Protein AF-A0A090WR47-F1 (afdb_monomer_lite)

pLDDT: mean 84.35, std 22.02, range [28.88, 98.94]

Sequence (197 aa):
MVNQLNYFQKNMKNLGVNLLSIMLVLMLVFSCKEQVSDTSEEVATTEAESGHPSLVLTKKGVRDIRANLGNIPIFDKSLAETKAEVDAEIEVGILVPVPKDFSGGYTHQRHKQNFYMMQKAGVLYQILDDEKYATYVKDMLMAYAKLYPTLPVHPQTRSYARGKLFWQCLNDANWLVYSAQAYDCVYDWLSQKIVMF

Structure (mmCIF, N/CA/C/O backbone):
data_AF-A0A090WR47-F1
#
_entry.id   AF-A0A090WR47-F1
#
loop_
_atom_site.group_PDB
_atom_site.id
_atom_site.type_symbol
_atom_site.label_atom_id
_atom_site.label_alt_id
_atom_site.label_comp_id
_atom_site.label_asym_id
_atom_site.label_entity_id
_atom_site.label_seq_id
_atom_site.pdbx_PDB_ins_code
_atom_site.Cartn_x
_atom_site.Cartn_y
_atom_site.Cartn_z
_atom_site.occupancy
_atom_site.B_iso_or_equiv
_atom_site.auth_seq_id
_atom_site.auth_comp_id
_atom_site.auth_asym_id
_atom_site.auth_atom_id
_atom_site.pdbx_PDB_model_num
ATOM 1 N N . MET A 1 1 ? -4.502 -5.704 108.738 1.00 62.28 1 MET A N 1
ATOM 2 C CA . MET A 1 1 ? -5.038 -6.169 107.435 1.00 62.28 1 MET A CA 1
ATOM 3 C C . MET A 1 1 ? -5.505 -5.053 106.493 1.00 62.28 1 MET A C 1
ATOM 5 O O . MET A 1 1 ? -5.485 -5.283 105.296 1.00 62.28 1 MET A O 1
ATOM 9 N N . VAL A 1 2 ? -5.844 -3.842 106.962 1.00 60.25 2 VAL A N 1
ATOM 10 C CA . VAL A 1 2 ? -6.319 -2.742 106.084 1.00 60.25 2 VAL A CA 1
ATOM 11 C C . VAL A 1 2 ? -5.211 -2.122 105.200 1.00 60.25 2 VAL A C 1
ATOM 13 O O . VAL A 1 2 ? -5.473 -1.728 104.068 1.00 60.25 2 VAL A O 1
ATOM 16 N N . ASN A 1 3 ? -3.945 -2.121 105.639 1.00 60.50 3 ASN A N 1
ATOM 17 C CA . ASN A 1 3 ? -2.840 -1.513 104.871 1.00 60.50 3 ASN A CA 1
ATOM 18 C C . ASN A 1 3 ? -2.337 -2.336 103.667 1.00 60.50 3 ASN A C 1
ATOM 20 O O . ASN A 1 3 ? -1.748 -1.761 102.758 1.00 60.50 3 ASN A O 1
ATOM 24 N N . GLN A 1 4 ? -2.584 -3.649 103.619 1.00 59.59 4 GLN A N 1
ATOM 25 C CA . GLN A 1 4 ? -2.185 -4.499 102.483 1.00 59.59 4 GLN A CA 1
ATOM 26 C C . GLN A 1 4 ? -3.181 -4.392 101.310 1.00 59.59 4 GLN A C 1
ATOM 28 O O . GLN A 1 4 ? -2.778 -4.365 100.149 1.00 59.59 4 GLN A O 1
ATOM 33 N N . LEU A 1 5 ? -4.478 -4.226 101.603 1.00 59.88 5 LEU A N 1
ATOM 34 C CA . LEU A 1 5 ? -5.527 -4.100 100.582 1.00 59.88 5 LEU A CA 1
ATOM 35 C C . LEU A 1 5 ? -5.461 -2.746 99.841 1.00 59.88 5 LEU A C 1
ATOM 37 O O . LEU A 1 5 ? -5.588 -2.694 98.617 1.00 59.88 5 LEU A O 1
ATOM 41 N N . ASN A 1 6 ? -5.146 -1.663 100.562 1.00 60.53 6 ASN A N 1
ATOM 42 C CA . ASN A 1 6 ? -4.960 -0.328 99.979 1.00 60.53 6 ASN A CA 1
ATOM 43 C C . ASN A 1 6 ? -3.701 -0.223 99.097 1.00 60.53 6 ASN A C 1
ATOM 45 O O . ASN A 1 6 ? -3.694 0.527 98.119 1.00 60.53 6 ASN A O 1
ATOM 49 N N . TYR A 1 7 ? -2.649 -0.991 99.401 1.00 62.06 7 TYR A N 1
ATOM 50 C CA . TYR A 1 7 ? -1.431 -1.054 98.586 1.00 62.06 7 TYR A CA 1
ATOM 51 C C . TYR A 1 7 ? -1.683 -1.771 97.246 1.00 62.06 7 TYR A C 1
ATOM 53 O O . TYR A 1 7 ? -1.299 -1.270 96.187 1.00 62.06 7 TYR A O 1
ATOM 61 N N . PHE A 1 8 ? -2.430 -2.880 97.267 1.00 57.78 8 PHE A N 1
ATOM 62 C CA . PHE A 1 8 ? -2.805 -3.625 96.059 1.00 57.78 8 PHE A CA 1
ATOM 63 C C . PHE A 1 8 ? -3.774 -2.854 95.142 1.00 57.78 8 PHE A C 1
ATOM 65 O O . PHE A 1 8 ? -3.585 -2.835 93.924 1.00 57.78 8 PHE A O 1
ATOM 72 N N . GLN A 1 9 ? -4.768 -2.145 95.694 1.00 58.50 9 GLN A N 1
ATOM 73 C CA . GLN A 1 9 ? -5.675 -1.307 94.891 1.00 58.50 9 GLN A CA 1
ATOM 74 C C . GLN A 1 9 ? -4.984 -0.082 94.269 1.00 58.50 9 GLN A C 1
ATOM 76 O O . GLN A 1 9 ? -5.347 0.322 93.162 1.00 58.50 9 GLN A O 1
ATOM 81 N N . LYS A 1 10 ? -3.988 0.509 94.943 1.00 59.62 10 LYS A N 1
ATOM 82 C CA . LYS A 1 10 ? -3.219 1.649 94.415 1.00 59.62 10 LYS A CA 1
ATOM 83 C C . LYS A 1 10 ? -2.284 1.230 93.271 1.00 59.62 10 LYS A C 1
ATOM 85 O O . LYS A 1 10 ? -2.206 1.940 92.270 1.00 59.62 10 LYS A O 1
ATOM 90 N N . ASN A 1 11 ? -1.654 0.054 93.363 1.00 55.50 11 ASN A N 1
ATOM 91 C CA . ASN A 1 11 ? -0.781 -0.461 92.302 1.00 55.50 11 ASN A CA 1
ATOM 92 C C . ASN A 1 11 ? -1.547 -0.937 91.053 1.00 55.50 11 ASN A C 1
ATOM 94 O O . ASN A 1 11 ? -1.072 -0.687 89.951 1.00 55.50 11 ASN A O 1
ATOM 98 N N . MET A 1 12 ? -2.753 -1.514 91.171 1.00 58.22 12 MET A N 1
ATOM 99 C CA . MET A 1 12 ? -3.568 -1.866 89.987 1.00 58.22 12 MET A CA 1
ATOM 100 C C . MET A 1 12 ? -4.101 -0.643 89.224 1.00 58.22 12 MET A C 1
ATOM 102 O O . MET A 1 12 ? -4.167 -0.669 87.997 1.00 58.22 12 MET A O 1
ATOM 106 N N . LYS A 1 13 ? -4.443 0.453 89.919 1.00 55.41 13 LYS A N 1
ATOM 107 C CA . LYS A 1 13 ? -4.879 1.702 89.267 1.00 55.41 13 LYS A CA 1
ATOM 108 C C . LYS A 1 13 ? -3.725 2.410 88.547 1.00 55.41 13 LYS A C 1
ATOM 110 O O . LYS A 1 13 ? -3.916 2.887 87.434 1.00 55.41 13 LYS A O 1
ATOM 115 N N . ASN A 1 14 ? -2.521 2.408 89.123 1.00 51.47 14 ASN A N 1
ATOM 116 C CA . ASN A 1 14 ? -1.330 2.958 88.465 1.00 51.47 14 ASN A CA 1
ATOM 117 C C . ASN A 1 14 ? -0.841 2.092 87.290 1.00 51.47 14 ASN A C 1
ATOM 119 O O . ASN A 1 14 ? -0.313 2.641 86.327 1.00 51.47 14 ASN A O 1
ATOM 123 N N . LEU A 1 15 ? -1.060 0.770 87.320 1.00 53.75 15 LEU A N 1
ATOM 124 C CA . LEU A 1 15 ? -0.730 -0.125 86.204 1.00 53.75 15 LEU A CA 1
ATOM 125 C C . LEU A 1 15 ? -1.672 0.080 85.002 1.00 53.75 15 LEU A C 1
ATOM 127 O O . LEU A 1 15 ? -1.208 0.109 83.867 1.00 53.75 15 LEU A O 1
ATOM 131 N N . GLY A 1 16 ? -2.970 0.306 85.244 1.00 54.88 16 GLY A N 1
ATOM 132 C CA . GLY A 1 16 ? -3.954 0.608 84.192 1.00 54.88 16 GLY A CA 1
ATOM 133 C C . GLY A 1 16 ? -3.794 1.998 83.562 1.00 54.88 16 GLY A C 1
ATOM 134 O O . GLY A 1 16 ? -3.964 2.145 82.355 1.00 54.88 16 GLY A O 1
ATOM 135 N N . VAL A 1 17 ? -3.402 3.010 84.346 1.00 54.16 17 VAL A N 1
ATOM 136 C CA . VAL A 1 17 ? -3.161 4.375 83.838 1.00 54.16 17 VAL A CA 1
ATOM 137 C C . VAL A 1 17 ? -1.841 4.468 83.058 1.00 54.16 17 VAL A C 1
ATOM 139 O O . VAL A 1 17 ? -1.786 5.179 82.057 1.00 54.16 17 VAL A O 1
ATOM 142 N N . ASN A 1 18 ? -0.802 3.703 83.427 1.00 53.41 18 ASN A N 1
ATOM 143 C CA . ASN A 1 18 ? 0.431 3.629 82.629 1.00 53.41 18 ASN A CA 1
ATOM 144 C C . ASN A 1 18 ? 0.262 2.800 81.344 1.00 53.41 18 ASN A C 1
ATOM 146 O O . ASN A 1 18 ? 0.862 3.149 80.333 1.00 53.41 18 ASN A O 1
ATOM 150 N N . LEU A 1 19 ? -0.584 1.758 81.327 1.00 52.12 19 LEU A N 1
ATOM 151 C CA . LEU A 1 19 ? -0.877 1.024 80.087 1.00 52.12 19 LEU A CA 1
ATOM 152 C C . LEU A 1 19 ? -1.708 1.859 79.096 1.00 52.12 19 LEU A C 1
ATOM 154 O O . LEU A 1 19 ? -1.430 1.819 77.900 1.00 52.12 19 LEU A O 1
ATOM 158 N N . LEU A 1 20 ? -2.674 2.659 79.576 1.00 52.16 20 LEU A N 1
ATOM 159 C CA . LEU A 1 20 ? -3.451 3.566 78.717 1.00 52.16 20 LEU A CA 1
ATOM 160 C C . LEU A 1 20 ? -2.611 4.735 78.176 1.00 52.16 20 LEU A C 1
ATOM 162 O O . LEU A 1 20 ? -2.754 5.093 77.010 1.00 52.16 20 LEU A O 1
ATOM 166 N N . SER A 1 21 ? -1.706 5.302 78.980 1.00 52.06 21 SER A N 1
ATOM 167 C CA . SER A 1 21 ? -0.823 6.392 78.535 1.00 52.06 21 SER A CA 1
ATOM 168 C C . SER A 1 21 ? 0.282 5.922 77.579 1.00 52.06 21 SER A C 1
ATOM 170 O O . SER A 1 21 ? 0.665 6.672 76.684 1.00 52.06 21 SER A O 1
ATOM 172 N N . ILE A 1 22 ? 0.756 4.675 77.693 1.00 52.72 22 ILE A N 1
ATOM 173 C CA . ILE A 1 22 ? 1.723 4.098 76.741 1.00 52.72 22 ILE A CA 1
ATOM 174 C C . ILE A 1 22 ? 1.037 3.730 75.410 1.00 52.72 22 ILE A C 1
ATOM 176 O O . ILE A 1 22 ? 1.630 3.929 74.352 1.00 52.72 22 ILE A O 1
ATOM 180 N N . MET A 1 23 ? -0.235 3.303 75.423 1.00 52.75 23 MET A N 1
ATOM 181 C CA . MET A 1 23 ? -1.011 3.071 74.191 1.00 52.75 23 MET A CA 1
ATOM 182 C C . MET A 1 23 ? -1.398 4.358 73.443 1.00 52.75 23 MET A C 1
ATOM 184 O O . MET A 1 23 ? -1.563 4.312 72.226 1.00 52.75 23 MET A O 1
ATOM 188 N N . LEU A 1 24 ? -1.519 5.501 74.129 1.00 51.50 24 LEU A N 1
ATOM 189 C CA . LEU A 1 24 ? -1.875 6.777 73.493 1.00 51.50 24 LEU A CA 1
ATOM 190 C C . LEU A 1 24 ? -0.665 7.497 72.863 1.00 51.50 24 LEU A C 1
ATOM 192 O O . LEU A 1 24 ? -0.815 8.192 71.863 1.00 51.50 24 LEU A O 1
ATOM 196 N N . VAL A 1 25 ? 0.547 7.298 73.396 1.00 49.88 25 VAL A N 1
ATOM 197 C CA . VAL A 1 25 ? 1.783 7.898 72.849 1.00 49.88 25 VAL A CA 1
ATOM 198 C C . VAL A 1 25 ? 2.341 7.098 71.660 1.00 49.88 25 VAL A C 1
ATOM 200 O O . VAL A 1 25 ? 2.949 7.678 70.764 1.00 49.88 25 VAL A O 1
ATOM 203 N N . LEU A 1 26 ? 2.047 5.796 71.565 1.00 48.47 26 LEU A N 1
ATOM 204 C CA . LEU A 1 26 ? 2.386 4.969 70.395 1.00 48.47 26 LEU A CA 1
ATOM 205 C C . LEU A 1 26 ? 1.507 5.239 69.156 1.00 48.47 26 LEU A C 1
ATOM 207 O O . LEU A 1 26 ? 1.895 4.853 68.056 1.00 48.47 26 LEU A O 1
ATOM 211 N N . MET A 1 27 ? 0.377 5.945 69.294 1.00 51.31 27 MET A N 1
ATOM 212 C CA . MET A 1 27 ? -0.454 6.368 68.153 1.00 51.31 27 MET A CA 1
ATOM 213 C C . MET A 1 27 ? -0.089 7.747 67.574 1.00 51.31 27 MET A C 1
ATOM 215 O O . MET A 1 27 ? -0.605 8.104 66.519 1.00 51.31 27 MET A O 1
ATOM 219 N N . LEU A 1 28 ? 0.807 8.521 68.201 1.00 50.38 28 LEU A N 1
ATOM 220 C CA . LEU A 1 28 ? 1.120 9.895 67.762 1.00 50.38 28 LEU A CA 1
ATOM 221 C C . LEU A 1 28 ? 2.424 10.039 66.956 1.00 50.38 28 LEU A C 1
ATOM 223 O O . LEU A 1 28 ? 2.730 11.133 66.495 1.00 50.38 28 LEU A O 1
ATOM 227 N N . VAL A 1 29 ? 3.168 8.952 66.718 1.00 48.44 29 VAL A N 1
ATOM 228 C CA . VAL A 1 29 ? 4.422 8.960 65.925 1.00 48.44 29 VAL A CA 1
ATOM 229 C C . VAL A 1 29 ? 4.325 8.282 64.551 1.00 48.44 29 VAL A C 1
ATOM 231 O O . VAL A 1 29 ? 5.319 8.211 63.838 1.00 48.44 29 VAL A O 1
ATOM 234 N N . PHE A 1 30 ? 3.127 7.884 64.110 1.00 46.75 30 PHE A N 1
ATOM 235 C CA . PHE A 1 30 ? 2.872 7.499 62.708 1.00 46.75 30 PHE A CA 1
ATOM 236 C C . PHE A 1 30 ? 2.135 8.584 61.903 1.00 46.75 30 PHE A C 1
ATOM 238 O O . PHE A 1 30 ? 1.593 8.317 60.834 1.00 46.75 30 PHE A O 1
ATOM 245 N N . SER A 1 31 ? 2.152 9.831 62.382 1.00 49.22 31 SER A N 1
ATOM 246 C CA . SER A 1 31 ? 1.670 10.998 61.639 1.00 49.22 31 SER A CA 1
ATOM 247 C C . SER A 1 31 ? 2.828 11.694 60.924 1.00 49.22 31 SER A C 1
ATOM 249 O O . SER A 1 31 ? 3.301 12.729 61.378 1.00 49.22 31 SER A O 1
ATOM 251 N N . CYS A 1 32 ? 3.296 11.087 59.832 1.00 43.69 32 CYS A N 1
ATOM 252 C CA . CYS A 1 32 ? 3.896 11.752 58.668 1.00 43.69 32 CYS A CA 1
ATOM 253 C C . CYS A 1 32 ? 4.122 10.693 57.581 1.00 43.69 32 CYS A C 1
ATOM 255 O O . CYS A 1 32 ? 5.214 10.151 57.421 1.00 43.69 32 CYS A O 1
ATOM 257 N N . LYS A 1 33 ? 3.074 10.392 56.815 1.00 45.28 33 LYS A N 1
ATOM 258 C CA . LYS A 1 33 ? 3.259 10.009 55.419 1.00 45.28 33 LYS A CA 1
ATOM 259 C C . LYS A 1 33 ? 2.358 10.922 54.609 1.00 45.28 33 LYS A C 1
ATOM 261 O O . LYS A 1 33 ? 1.146 10.934 54.790 1.00 45.28 33 LYS A O 1
ATOM 266 N N . GLU A 1 34 ? 3.022 11.771 53.848 1.00 39.53 34 GLU A N 1
ATOM 267 C CA . GLU A 1 34 ? 2.493 12.750 52.912 1.00 39.53 34 GLU A CA 1
ATOM 268 C C . GLU A 1 34 ? 1.278 12.173 52.168 1.00 39.53 34 GLU A C 1
ATOM 270 O O . GLU A 1 34 ? 1.399 11.202 51.420 1.00 39.53 34 GLU A O 1
ATOM 275 N N . GLN A 1 35 ? 0.088 12.720 52.433 1.00 36.78 35 GLN A N 1
ATOM 276 C CA . GLN A 1 35 ? -1.084 12.453 51.609 1.00 36.78 35 GLN A CA 1
ATOM 277 C C . GLN A 1 35 ? -0.954 13.297 50.348 1.00 36.78 35 GLN A C 1
ATOM 279 O O . GLN A 1 35 ? -1.402 14.439 50.286 1.00 36.78 35 GLN A O 1
ATOM 284 N N . VAL A 1 36 ? -0.307 12.706 49.348 1.00 37.38 36 VAL A N 1
ATOM 285 C CA . VAL A 1 36 ? -0.601 13.025 47.956 1.00 37.38 36 VAL A CA 1
ATOM 286 C C . VAL A 1 36 ? -2.029 12.546 47.721 1.00 37.38 36 VAL A C 1
ATOM 288 O O . VAL A 1 36 ? -2.371 11.397 47.995 1.00 37.38 36 VAL A O 1
ATOM 291 N N . SER A 1 37 ? -2.887 13.473 47.324 1.00 28.88 37 SER A N 1
ATOM 292 C CA . SER A 1 37 ? -4.275 13.212 46.996 1.00 28.88 37 SER A CA 1
ATOM 293 C C . SER A 1 37 ? -4.347 12.240 45.820 1.00 28.88 37 SER A C 1
ATOM 295 O O . SER A 1 37 ? -4.031 12.623 44.695 1.00 28.88 37 SER A O 1
ATOM 297 N N . ASP A 1 38 ? -4.819 11.020 46.071 1.00 29.53 38 ASP A N 1
ATOM 298 C CA . ASP A 1 38 ? -5.425 10.167 45.047 1.00 29.53 38 ASP A CA 1
ATOM 299 C C . ASP A 1 38 ? -6.758 10.807 44.614 1.00 29.53 38 ASP A C 1
ATOM 301 O O . ASP A 1 38 ? -7.855 10.363 44.946 1.00 29.53 38 ASP A O 1
ATOM 305 N N . THR A 1 39 ? -6.678 11.888 43.842 1.00 29.56 39 THR A N 1
ATOM 306 C CA . THR A 1 39 ? -7.450 11.907 42.605 1.00 29.56 39 THR A CA 1
ATOM 307 C C . THR A 1 39 ? -6.841 10.808 41.757 1.00 29.56 39 THR A C 1
ATOM 309 O O . THR A 1 39 ? -5.760 10.991 41.202 1.00 29.56 39 THR A O 1
ATOM 312 N N . SER A 1 40 ? -7.514 9.664 41.672 1.00 39.75 40 SER A N 1
ATOM 313 C CA . SER A 1 40 ? -7.305 8.724 40.580 1.00 39.75 40 SER A CA 1
ATOM 314 C C . SER A 1 40 ? -7.762 9.405 39.286 1.00 39.75 40 SER A C 1
ATOM 316 O O . SER A 1 40 ? -8.805 9.084 38.720 1.00 39.75 40 SER A O 1
ATOM 318 N N . GLU A 1 41 ? -6.993 10.391 38.827 1.00 38.59 41 GLU A N 1
ATOM 319 C CA . GLU A 1 41 ? -6.663 10.404 37.420 1.00 38.59 41 GLU A CA 1
ATOM 320 C C . GLU A 1 41 ? -5.971 9.068 37.205 1.00 38.59 41 GLU A C 1
ATOM 322 O O . GLU A 1 41 ? -4.900 8.800 37.751 1.00 38.59 41 GLU A O 1
ATOM 327 N N . GLU A 1 42 ? -6.654 8.177 36.500 1.00 38.56 42 GLU A N 1
ATOM 328 C CA . GLU A 1 42 ? -6.021 7.053 35.845 1.00 38.56 42 GLU A CA 1
ATOM 329 C C . GLU A 1 42 ?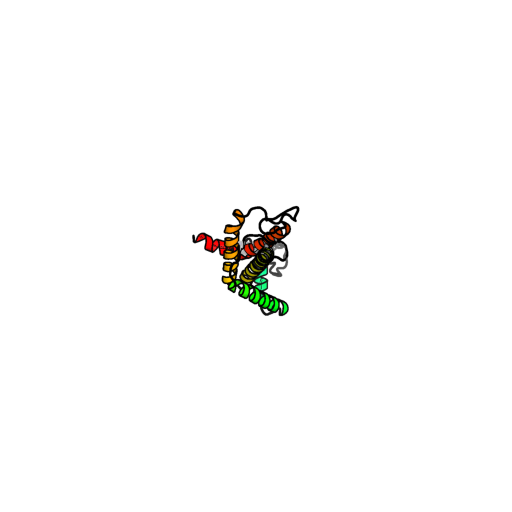 -4.970 7.665 34.911 1.00 38.56 42 GLU A C 1
ATOM 331 O O . GLU A 1 42 ? -5.224 7.964 33.745 1.00 38.56 42 GLU A O 1
ATOM 336 N N . VAL A 1 43 ? -3.787 7.961 35.457 1.00 43.19 43 VAL A N 1
ATOM 337 C CA . VAL A 1 43 ? -2.591 8.230 34.681 1.00 43.19 43 VAL A CA 1
ATOM 338 C C . VAL A 1 43 ? -2.311 6.892 34.040 1.00 43.19 43 VAL A C 1
ATOM 340 O O . VAL A 1 43 ? -1.645 6.037 34.620 1.00 43.19 43 VAL A O 1
ATOM 343 N N . ALA A 1 44 ? -2.929 6.690 32.877 1.00 43.62 44 ALA A N 1
ATOM 344 C CA . ALA A 1 44 ? -2.621 5.614 31.974 1.00 43.62 44 ALA A CA 1
ATOM 345 C C . ALA A 1 44 ? -1.113 5.684 31.784 1.00 43.62 44 ALA A C 1
ATOM 347 O O . ALA A 1 44 ? -0.593 6.541 31.066 1.00 43.62 44 ALA A O 1
ATOM 348 N N . THR A 1 45 ? -0.399 4.823 32.502 1.00 34.50 45 THR A N 1
ATOM 349 C CA . THR A 1 45 ? 0.993 4.557 32.231 1.00 34.50 45 THR A CA 1
ATOM 350 C C . THR A 1 45 ? 0.994 4.084 30.795 1.00 34.50 45 THR A C 1
ATOM 352 O O . THR A 1 45 ? 0.540 2.981 30.491 1.00 34.50 45 THR A O 1
ATOM 355 N N . THR A 1 46 ? 1.414 4.966 29.892 1.00 45.12 46 THR A N 1
ATOM 356 C CA . THR A 1 46 ? 1.745 4.620 28.522 1.00 45.12 46 THR A CA 1
ATOM 357 C C . THR A 1 46 ? 2.968 3.723 28.604 1.00 45.12 46 THR A C 1
ATOM 359 O O . THR A 1 46 ? 4.093 4.160 28.365 1.00 45.12 46 THR A O 1
ATOM 362 N N . GLU A 1 47 ? 2.766 2.466 28.996 1.00 49.59 47 GLU A N 1
ATOM 363 C CA . GLU A 1 47 ? 3.626 1.411 28.507 1.00 49.59 47 GLU A CA 1
ATOM 364 C C . GLU A 1 47 ? 3.617 1.584 26.993 1.00 49.59 47 GLU A C 1
ATOM 366 O O . GLU A 1 47 ? 2.557 1.613 26.359 1.00 49.59 47 GLU A O 1
ATOM 371 N N . ALA A 1 48 ? 4.793 1.832 26.421 1.00 53.44 48 ALA A N 1
ATOM 372 C CA . ALA A 1 48 ? 4.955 1.733 24.988 1.00 53.44 48 ALA A CA 1
ATOM 373 C C . ALA A 1 48 ? 4.520 0.311 24.629 1.00 53.44 48 ALA A C 1
ATOM 375 O O . ALA A 1 48 ? 5.245 -0.639 24.922 1.00 53.44 48 ALA A O 1
ATOM 376 N N . GLU A 1 49 ? 3.304 0.157 24.097 1.00 60.22 49 GLU A N 1
ATOM 377 C CA . GLU A 1 49 ? 2.810 -1.136 23.645 1.00 60.22 49 GLU A CA 1
ATOM 378 C C . GLU A 1 49 ? 3.806 -1.664 22.620 1.00 60.22 49 GLU A C 1
ATOM 380 O O . GLU A 1 49 ? 3.865 -1.194 21.483 1.00 60.22 49 GLU A O 1
ATOM 385 N N . SER A 1 50 ? 4.637 -2.607 23.056 1.00 73.81 50 SER A N 1
ATOM 386 C CA . SER A 1 50 ? 5.587 -3.262 22.175 1.00 73.81 50 SER A CA 1
ATOM 387 C C . SER A 1 50 ? 4.818 -4.124 21.170 1.00 73.81 50 SER A C 1
ATOM 389 O O . SER A 1 50 ? 3.846 -4.807 21.508 1.00 73.81 50 SER A O 1
ATOM 391 N N . GLY A 1 51 ? 5.225 -4.058 19.905 1.00 85.94 51 GLY A N 1
ATOM 392 C CA . GLY A 1 51 ? 4.622 -4.813 18.808 1.00 85.94 51 GLY A CA 1
ATOM 393 C C . GLY A 1 51 ? 4.067 -3.928 17.700 1.00 85.94 51 GLY A C 1
ATOM 394 O O . GLY A 1 51 ? 4.273 -2.718 17.679 1.00 85.94 51 GLY A O 1
ATOM 395 N N . HIS A 1 52 ? 3.388 -4.558 16.748 1.00 94.62 52 HIS A N 1
ATOM 396 C CA . HIS A 1 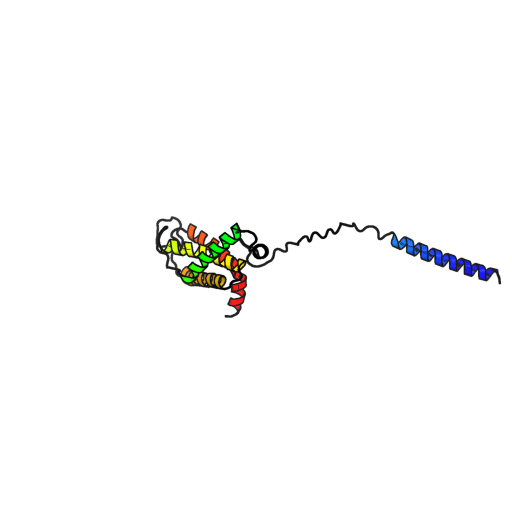52 ? 2.987 -3.928 15.498 1.00 94.62 52 HIS A CA 1
ATOM 397 C C . HIS A 1 52 ? 1.466 -3.686 15.429 1.00 94.62 52 HIS A C 1
ATOM 399 O O . HIS A 1 52 ? 0.703 -4.489 15.967 1.00 94.62 52 HIS A O 1
ATOM 405 N N . PRO A 1 53 ? 0.988 -2.614 14.775 1.00 96.69 53 PRO A N 1
ATOM 406 C CA . PRO A 1 53 ? 1.774 -1.586 14.093 1.00 96.69 53 PRO A CA 1
ATOM 407 C C . PRO A 1 53 ? 2.455 -0.617 15.075 1.00 96.69 53 PRO A C 1
ATOM 409 O O . PRO A 1 53 ? 1.918 -0.348 16.153 1.00 96.69 53 PRO A O 1
ATOM 412 N N . SER A 1 54 ? 3.634 -0.109 14.701 1.00 96.25 54 SER A N 1
ATOM 413 C CA . SER A 1 54 ? 4.418 0.855 15.501 1.00 96.25 54 SER A CA 1
ATOM 414 C C . SER A 1 54 ? 5.142 1.941 14.690 1.00 96.25 54 SER A C 1
ATOM 416 O O . SER A 1 54 ? 5.978 2.661 15.239 1.00 96.25 54 SER A O 1
ATOM 418 N N . LEU A 1 55 ? 4.827 2.099 13.399 1.00 94.75 55 LEU A N 1
ATOM 419 C CA . LEU A 1 55 ? 5.375 3.177 12.565 1.00 94.75 55 LEU A CA 1
ATOM 420 C C . LEU A 1 55 ? 4.451 4.402 12.508 1.00 94.75 55 LEU A C 1
ATOM 422 O O . LEU A 1 55 ? 4.631 5.366 13.246 1.00 94.75 55 LEU A O 1
ATOM 426 N N . VAL A 1 56 ? 3.483 4.389 11.586 1.00 94.94 56 VAL A N 1
ATOM 427 C CA . VAL A 1 56 ? 2.514 5.487 11.397 1.00 94.94 56 VAL A CA 1
ATOM 428 C C . VAL A 1 56 ? 1.270 5.264 12.250 1.00 94.94 56 VAL A C 1
ATOM 430 O O . VAL A 1 56 ? 0.716 6.211 12.803 1.00 94.94 56 VAL A O 1
ATOM 433 N N . LEU A 1 57 ? 0.839 4.006 12.359 1.00 95.88 57 LEU A N 1
ATOM 434 C CA . LEU A 1 57 ? -0.191 3.578 13.295 1.00 95.88 57 LEU A CA 1
ATOM 435 C C . LEU A 1 57 ? 0.468 2.980 14.536 1.00 95.88 57 LEU A C 1
ATOM 437 O O . LEU A 1 57 ? 1.568 2.437 14.469 1.00 95.88 57 LEU A O 1
ATOM 441 N N . THR A 1 58 ? -0.242 3.053 15.656 1.00 96.69 58 THR A N 1
ATOM 442 C CA . THR A 1 58 ? 0.096 2.345 16.894 1.00 96.69 58 THR A CA 1
ATOM 443 C C . THR A 1 58 ? -1.089 1.488 17.319 1.00 96.69 58 THR A C 1
ATOM 445 O O . THR A 1 58 ? -2.230 1.830 17.002 1.00 96.69 58 THR A O 1
ATOM 448 N N . LYS A 1 59 ? -0.861 0.406 18.074 1.00 95.50 59 LYS A N 1
ATOM 449 C CA . LYS A 1 59 ? -1.945 -0.425 18.641 1.00 95.50 59 LYS A CA 1
ATOM 450 C C . LYS A 1 59 ? -2.979 0.412 19.407 1.00 95.50 59 LYS A C 1
ATOM 452 O O . LYS A 1 59 ? -4.178 0.298 19.146 1.00 95.50 59 LYS A O 1
ATOM 457 N N . LYS A 1 60 ? -2.520 1.328 20.269 1.00 96.12 60 LYS A N 1
ATOM 458 C CA . LYS A 1 60 ? -3.387 2.310 20.936 1.00 96.12 60 LYS A CA 1
ATOM 459 C C . LYS A 1 60 ? -4.166 3.172 19.941 1.00 96.12 60 LYS A C 1
ATOM 461 O O . LYS A 1 60 ? -5.383 3.251 20.054 1.00 96.12 60 LYS A O 1
ATOM 466 N N . GLY A 1 61 ? -3.495 3.774 18.958 1.00 97.06 61 GLY A N 1
ATOM 467 C CA . GLY A 1 61 ? -4.155 4.618 17.958 1.00 97.06 61 GLY A CA 1
ATOM 468 C C . GLY A 1 61 ? -5.221 3.865 17.160 1.00 97.06 61 GLY A C 1
ATOM 469 O O . GLY A 1 61 ? -6.298 4.396 16.918 1.00 97.06 61 GLY A O 1
ATOM 470 N N . VAL A 1 62 ? -4.968 2.600 16.817 1.00 97.69 62 VAL A N 1
ATOM 471 C CA . VAL A 1 62 ? -5.948 1.731 16.154 1.00 97.69 62 VAL A CA 1
ATOM 472 C C . VAL A 1 62 ? -7.160 1.472 17.050 1.00 97.69 62 VAL A C 1
ATOM 474 O O . VAL A 1 62 ? -8.290 1.588 16.576 1.00 97.69 62 VAL A O 1
ATOM 477 N N . ARG A 1 63 ? -6.963 1.172 18.343 1.00 97.56 63 ARG A N 1
ATOM 478 C CA . ARG A 1 63 ? -8.078 1.023 19.297 1.00 97.56 63 ARG A CA 1
ATOM 479 C C . ARG A 1 63 ? -8.901 2.302 19.414 1.00 97.56 63 ARG A C 1
ATOM 481 O O . ARG A 1 63 ? -10.126 2.232 19.358 1.00 97.56 63 ARG A O 1
ATOM 488 N N . ASP A 1 64 ? -8.235 3.449 19.522 1.00 97.75 64 ASP A N 1
ATOM 489 C CA . ASP A 1 64 ? -8.891 4.753 19.628 1.00 97.75 64 ASP A CA 1
ATOM 490 C C . ASP A 1 64 ? -9.716 5.059 18.363 1.00 97.75 64 ASP A C 1
ATOM 492 O O . ASP A 1 64 ? -10.856 5.512 18.467 1.00 97.75 64 ASP A O 1
ATOM 496 N N . ILE A 1 65 ? -9.190 4.751 17.169 1.00 97.88 65 ILE A N 1
ATOM 497 C CA . ILE A 1 65 ? -9.930 4.870 15.901 1.00 97.88 65 ILE A CA 1
ATOM 498 C C . ILE A 1 65 ? -11.155 3.952 15.905 1.00 97.88 65 ILE A C 1
ATOM 500 O O . ILE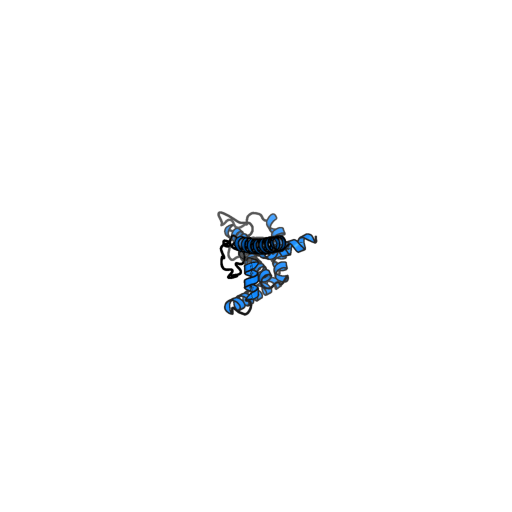 A 1 65 ? -12.265 4.418 15.653 1.00 97.88 65 ILE A O 1
ATOM 504 N N . ARG A 1 66 ? -10.973 2.659 16.217 1.00 97.94 66 ARG A N 1
ATOM 505 C CA . ARG A 1 66 ? -12.055 1.659 16.230 1.00 97.94 66 ARG A CA 1
ATOM 506 C C . ARG A 1 66 ? -13.192 2.064 17.175 1.00 97.94 66 ARG A C 1
ATOM 508 O O . ARG A 1 66 ? -14.356 1.928 16.812 1.00 97.94 66 ARG A O 1
ATOM 515 N N . ALA A 1 67 ? -12.868 2.612 18.347 1.00 97.94 67 ALA A N 1
ATOM 516 C CA . ALA A 1 67 ? -13.850 3.079 19.327 1.00 97.94 67 ALA A CA 1
ATOM 517 C C . ALA A 1 67 ? -14.676 4.294 18.857 1.00 97.94 67 ALA A C 1
ATOM 519 O O . ALA A 1 67 ? -15.739 4.562 19.414 1.00 97.94 67 ALA A O 1
ATOM 520 N N . ASN A 1 68 ? -14.202 5.030 17.846 1.00 97.50 68 ASN A N 1
ATOM 521 C CA . ASN A 1 68 ? -14.834 6.252 17.341 1.00 97.50 68 ASN A CA 1
ATOM 522 C C . ASN A 1 68 ? -15.445 6.106 15.937 1.00 97.50 68 ASN A C 1
ATOM 524 O O . ASN 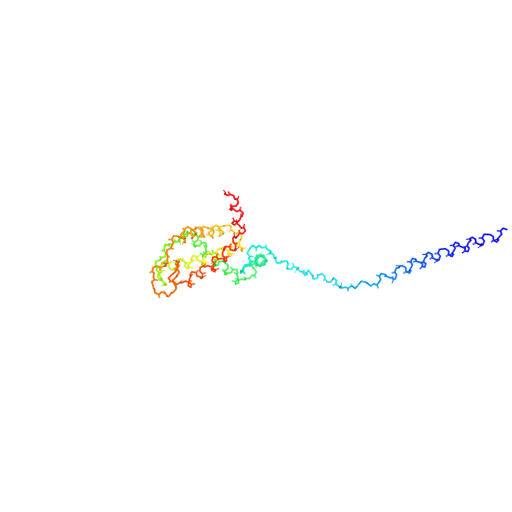A 1 68 ? -15.894 7.102 15.364 1.00 97.50 68 ASN A O 1
ATOM 528 N N . LEU A 1 69 ? -15.491 4.891 15.383 1.00 97.44 69 LEU A N 1
ATOM 529 C CA . LEU A 1 69 ? -16.165 4.628 14.110 1.00 97.44 69 LEU A CA 1
ATOM 530 C C . LEU A 1 69 ? -17.644 5.034 14.177 1.00 97.44 69 LEU A C 1
ATOM 532 O O . LEU A 1 69 ? -18.335 4.730 15.148 1.00 97.44 69 LEU A O 1
ATOM 536 N N . GLY A 1 70 ? -18.130 5.721 13.142 1.00 97.56 70 GLY A N 1
ATOM 537 C CA . GLY A 1 70 ? -19.507 6.218 13.058 1.00 97.56 70 GLY A CA 1
ATOM 538 C C . GLY A 1 70 ? -19.762 7.553 13.767 1.00 97.56 70 GLY A C 1
ATOM 539 O O . GLY A 1 70 ? -20.841 8.123 13.606 1.00 97.56 70 GLY A O 1
ATOM 540 N N . ASN A 1 71 ? -18.793 8.072 14.531 1.00 98.00 71 ASN A N 1
ATOM 541 C CA . ASN A 1 71 ? -18.944 9.321 15.287 1.00 98.00 71 ASN A CA 1
ATOM 542 C C . ASN A 1 71 ? -18.322 10.538 14.583 1.00 98.00 71 ASN A C 1
ATOM 544 O O . ASN A 1 71 ? -18.539 11.672 15.013 1.00 98.00 71 ASN A O 1
ATOM 548 N N . ILE A 1 72 ? -17.538 10.334 13.519 1.00 97.06 72 ILE A N 1
ATOM 549 C CA . ILE A 1 72 ? -16.783 11.395 12.841 1.00 97.06 72 ILE A CA 1
ATOM 550 C C . ILE A 1 72 ? -17.105 11.340 11.338 1.00 97.06 72 ILE A C 1
ATOM 552 O O . ILE A 1 72 ? -16.375 10.708 10.573 1.00 97.06 72 ILE A O 1
ATOM 556 N N . PRO A 1 73 ? -18.148 12.056 10.865 1.00 97.75 73 PRO A N 1
ATOM 557 C CA . PRO A 1 73 ? -18.678 11.885 9.509 1.00 97.75 73 PRO A CA 1
ATOM 558 C C . PRO A 1 73 ? -17.656 12.044 8.374 1.00 97.75 73 PRO A C 1
ATOM 560 O O . PRO A 1 73 ? -17.722 11.336 7.370 1.00 97.75 73 PRO A O 1
ATOM 563 N N . ILE A 1 74 ? -16.693 12.964 8.514 1.00 98.19 74 ILE A N 1
ATOM 564 C CA . ILE A 1 74 ? -15.640 13.157 7.504 1.00 98.19 74 ILE A CA 1
ATOM 565 C C . ILE A 1 74 ? -14.677 11.962 7.441 1.00 98.19 74 ILE A C 1
ATOM 567 O O . ILE A 1 74 ? -14.244 11.571 6.354 1.00 98.19 74 ILE A O 1
ATOM 571 N N . PHE A 1 75 ? -14.374 11.360 8.592 1.00 98.19 75 PHE A N 1
ATOM 572 C CA . PHE A 1 75 ? -13.535 10.173 8.677 1.00 98.19 75 PHE A CA 1
ATOM 573 C C . PHE A 1 75 ? -14.266 8.959 8.106 1.00 98.19 75 PHE A C 1
ATOM 575 O O . PHE A 1 75 ? -13.722 8.286 7.236 1.00 98.19 75 PHE A O 1
ATOM 582 N N . ASP A 1 76 ? -15.520 8.741 8.506 1.00 98.12 76 ASP A N 1
ATOM 583 C CA . ASP A 1 76 ? -16.327 7.608 8.043 1.00 98.12 76 ASP A CA 1
ATOM 584 C C . ASP A 1 76 ? -16.522 7.631 6.522 1.00 98.12 76 ASP A C 1
ATOM 586 O O . ASP A 1 76 ? -16.400 6.601 5.855 1.00 98.12 76 ASP A O 1
ATOM 590 N N . LYS A 1 77 ? -16.737 8.822 5.944 1.00 98.69 77 LYS A N 1
ATOM 591 C CA . LYS A 1 77 ? -16.788 8.994 4.488 1.00 98.69 77 LYS A CA 1
ATOM 592 C C . LYS A 1 77 ? -15.466 8.594 3.824 1.00 98.69 77 LYS A C 1
ATOM 594 O O . LYS A 1 77 ? -15.474 7.834 2.859 1.00 98.69 77 LYS A O 1
ATOM 599 N N . SER A 1 78 ? -14.341 9.068 4.357 1.00 98.56 78 SER A N 1
ATOM 600 C CA . SER A 1 78 ? -13.006 8.781 3.809 1.00 98.56 78 SER A CA 1
ATOM 601 C C . SER A 1 78 ? -12.655 7.292 3.916 1.00 98.56 78 SER A C 1
ATOM 603 O O . SER A 1 78 ? -12.058 6.717 3.004 1.00 98.56 78 SER A O 1
ATOM 605 N N . LEU A 1 79 ? -13.064 6.650 5.014 1.00 98.75 79 LEU A N 1
ATOM 606 C CA . LEU A 1 79 ? -12.920 5.216 5.235 1.00 98.75 79 LEU A CA 1
ATOM 607 C C . LEU A 1 79 ? -13.752 4.415 4.227 1.00 98.75 79 LEU A C 1
ATOM 609 O O . LEU A 1 79 ? -13.226 3.485 3.621 1.00 98.75 79 LEU A O 1
ATOM 613 N N . ALA A 1 80 ? -15.014 4.792 4.001 1.00 98.81 80 ALA A N 1
ATOM 614 C CA . ALA A 1 80 ? -15.886 4.127 3.033 1.00 98.81 80 ALA A CA 1
ATOM 615 C C . ALA A 1 80 ? -15.361 4.244 1.590 1.00 98.81 80 ALA A C 1
ATOM 617 O O . ALA A 1 80 ? -15.344 3.251 0.863 1.00 98.81 80 ALA A O 1
ATOM 618 N N . GLU A 1 81 ? -14.884 5.426 1.190 1.00 98.81 81 GLU A N 1
ATOM 619 C CA . GLU A 1 81 ? -14.280 5.653 -0.131 1.00 98.81 81 GLU A CA 1
ATOM 620 C C . GLU A 1 81 ? -12.998 4.825 -0.311 1.00 98.81 81 GLU A C 1
ATOM 622 O O . GLU A 1 81 ? -12.846 4.122 -1.310 1.00 98.81 81 GLU A O 1
ATOM 627 N N . THR A 1 82 ? -12.115 4.833 0.693 1.00 98.81 82 THR A N 1
ATOM 628 C CA . THR A 1 82 ? -10.872 4.042 0.683 1.00 98.81 82 THR A CA 1
ATOM 629 C C . THR A 1 82 ? -11.164 2.546 0.617 1.00 98.81 82 THR A C 1
ATOM 631 O O . THR A 1 82 ? -10.506 1.812 -0.119 1.00 98.81 82 THR A O 1
ATOM 634 N N . LYS A 1 83 ? -12.172 2.086 1.365 1.00 98.88 83 LYS A N 1
ATOM 635 C CA . LYS A 1 83 ? -12.615 0.693 1.358 1.00 98.88 83 LYS A CA 1
ATOM 636 C C . LYS A 1 83 ? -13.085 0.273 -0.033 1.00 98.88 83 LYS A C 1
ATOM 638 O O . LYS A 1 83 ? -12.645 -0.758 -0.525 1.00 98.88 83 LYS A O 1
ATOM 643 N N . ALA A 1 84 ? -13.939 1.072 -0.671 1.00 98.88 84 ALA A N 1
ATOM 644 C CA . ALA A 1 84 ? -14.445 0.780 -2.010 1.00 98.88 84 ALA A CA 1
ATOM 645 C C . ALA A 1 84 ? -13.323 0.738 -3.063 1.00 98.88 84 ALA A C 1
ATOM 647 O O . ALA A 1 84 ? -13.330 -0.128 -3.934 1.00 98.88 84 ALA A O 1
ATOM 648 N N . GLU A 1 85 ? -12.345 1.640 -2.965 1.00 98.88 85 GLU A N 1
ATOM 649 C CA . GLU A 1 85 ? -11.180 1.669 -3.855 1.00 98.88 85 GLU A CA 1
ATOM 650 C C . GLU A 1 85 ? -10.312 0.411 -3.712 1.00 98.88 85 GLU A C 1
ATOM 652 O O . GLU A 1 85 ? -9.955 -0.207 -4.714 1.00 98.88 85 GLU A O 1
ATOM 657 N N . VAL A 1 86 ? -9.997 0.005 -2.477 1.00 98.88 86 VAL A N 1
ATOM 658 C CA . VAL A 1 86 ? -9.187 -1.196 -2.223 1.00 98.88 86 VAL A CA 1
ATOM 659 C C . VAL A 1 86 ? -9.954 -2.466 -2.580 1.00 98.88 86 VAL A C 1
ATOM 661 O O . VAL A 1 86 ? -9.368 -3.362 -3.177 1.00 98.88 86 VAL A O 1
ATOM 664 N N . ASP A 1 87 ? -11.251 -2.539 -2.273 1.00 98.88 87 ASP A N 1
ATOM 665 C CA . ASP A 1 87 ? -12.100 -3.667 -2.670 1.00 98.88 87 ASP A CA 1
ATOM 666 C C . ASP A 1 87 ? -12.096 -3.840 -4.196 1.00 98.88 87 ASP A C 1
ATOM 668 O O . ASP A 1 87 ? -11.892 -4.947 -4.686 1.00 98.88 87 ASP A O 1
ATOM 672 N N . ALA A 1 88 ? -12.232 -2.749 -4.955 1.00 98.81 88 ALA A N 1
ATOM 673 C CA . ALA A 1 88 ? -12.168 -2.801 -6.413 1.00 98.81 88 ALA A CA 1
ATOM 674 C C . ALA A 1 88 ? -10.796 -3.266 -6.935 1.00 98.81 88 ALA A C 1
ATOM 676 O O . ALA A 1 88 ? -10.739 -4.010 -7.912 1.00 98.81 88 ALA A O 1
ATOM 677 N N . GLU A 1 89 ? -9.689 -2.862 -6.302 1.00 98.62 89 GLU A N 1
ATOM 678 C CA . GLU A 1 89 ? -8.353 -3.343 -6.686 1.00 98.62 89 GLU A CA 1
ATOM 679 C C . GLU A 1 89 ? -8.152 -4.827 -6.338 1.00 98.62 89 GLU A C 1
ATOM 681 O O . GLU A 1 89 ? -7.538 -5.556 -7.116 1.00 98.62 89 GLU A O 1
ATOM 686 N N . ILE A 1 90 ? -8.692 -5.305 -5.211 1.00 98.75 90 ILE A N 1
ATOM 687 C CA . ILE A 1 90 ? -8.627 -6.727 -4.838 1.00 98.75 90 ILE A CA 1
ATOM 688 C C . ILE A 1 90 ? -9.262 -7.600 -5.929 1.00 98.75 90 ILE A C 1
ATOM 690 O O . ILE A 1 90 ? -8.673 -8.616 -6.298 1.00 98.75 90 ILE A O 1
ATOM 694 N N . GLU A 1 91 ? -10.392 -7.178 -6.503 1.00 98.56 91 GLU A N 1
ATOM 695 C CA . GLU A 1 91 ? -11.057 -7.890 -7.607 1.00 98.56 91 GLU A CA 1
ATOM 696 C C . GLU A 1 91 ? -10.221 -7.927 -8.901 1.00 98.56 91 GLU A C 1
ATOM 698 O O . GLU A 1 91 ? -10.331 -8.865 -9.690 1.00 98.56 91 GLU A O 1
ATOM 703 N N . VAL A 1 92 ? -9.352 -6.935 -9.131 1.00 98.19 92 VAL A N 1
ATOM 704 C CA . VAL A 1 92 ? -8.394 -6.946 -10.257 1.00 98.19 92 VAL A CA 1
ATOM 705 C C . VAL A 1 92 ? -7.285 -7.983 -10.032 1.00 98.19 92 VAL A C 1
ATOM 707 O O . VAL A 1 92 ? -6.753 -8.548 -10.993 1.00 98.19 92 VAL A O 1
ATOM 710 N N . GLY A 1 93 ? -6.944 -8.252 -8.771 1.00 97.62 93 GLY A N 1
ATOM 711 C CA . GLY A 1 93 ? -5.916 -9.202 -8.365 1.00 97.62 93 GLY A CA 1
ATOM 712 C C . GLY A 1 93 ? -4.491 -8.633 -8.364 1.00 97.62 93 GLY A C 1
ATOM 713 O O . GLY A 1 93 ? -4.235 -7.456 -8.618 1.00 97.62 93 GLY A O 1
ATOM 714 N N . ILE A 1 94 ? -3.519 -9.496 -8.051 1.00 98.50 94 ILE A N 1
ATOM 715 C CA . ILE A 1 94 ? -2.115 -9.100 -7.866 1.00 98.50 94 ILE A CA 1
ATOM 716 C C . ILE A 1 94 ? -1.385 -9.004 -9.210 1.00 98.50 94 ILE A C 1
ATOM 718 O O . ILE A 1 94 ? -0.984 -10.007 -9.803 1.00 98.50 94 ILE A O 1
ATOM 722 N N . LEU A 1 95 ? -1.149 -7.772 -9.666 1.00 98.56 95 LEU A N 1
ATOM 723 C CA . LEU A 1 95 ? -0.421 -7.478 -10.902 1.00 98.56 95 LEU A CA 1
ATOM 724 C C . LEU A 1 95 ? 0.943 -6.843 -10.603 1.00 98.56 95 LEU A C 1
ATOM 726 O O . LEU A 1 95 ? 1.032 -5.655 -10.293 1.00 98.56 95 LEU A O 1
ATOM 730 N N . VAL A 1 96 ? 2.027 -7.608 -10.755 1.00 98.62 96 VAL A N 1
ATOM 731 C CA . VAL A 1 96 ? 3.408 -7.131 -10.549 1.00 98.62 96 VAL A CA 1
ATOM 732 C C . VAL A 1 96 ? 4.230 -7.327 -11.834 1.00 98.62 96 VAL A C 1
ATOM 734 O O . VAL A 1 96 ? 4.940 -8.325 -11.968 1.00 98.62 96 VAL A O 1
ATOM 737 N N . PRO A 1 97 ? 4.099 -6.426 -12.828 1.00 98.62 97 PRO A N 1
ATOM 738 C CA . PRO A 1 97 ? 4.782 -6.575 -14.112 1.00 98.62 97 PRO A CA 1
ATOM 739 C C . PRO A 1 97 ? 6.302 -6.391 -13.982 1.00 98.62 97 PRO A C 1
ATOM 741 O O . PRO A 1 97 ? 6.785 -5.744 -13.058 1.00 98.62 97 PRO A O 1
ATOM 744 N N . VAL A 1 98 ? 7.067 -6.918 -14.944 1.00 98.62 98 VAL A N 1
ATOM 745 C CA . VAL A 1 98 ? 8.510 -6.637 -15.042 1.00 98.62 98 VAL A CA 1
ATOM 746 C C . VAL A 1 98 ? 8.711 -5.155 -15.412 1.00 98.62 98 VAL A C 1
ATOM 748 O O . VAL A 1 98 ? 8.139 -4.716 -16.413 1.00 98.62 98 VAL A O 1
ATOM 751 N N . PRO A 1 99 ? 9.522 -4.382 -14.665 1.00 98.56 99 PRO A N 1
ATOM 752 C CA . PRO A 1 99 ? 9.737 -2.958 -14.922 1.00 98.56 99 PRO A CA 1
ATOM 753 C C . PRO A 1 99 ? 10.326 -2.659 -16.305 1.00 98.56 99 PRO A C 1
ATOM 755 O O . PRO A 1 99 ? 11.332 -3.246 -16.713 1.00 98.56 99 PRO A O 1
ATOM 758 N N . LYS A 1 100 ? 9.714 -1.711 -17.024 1.00 98.06 100 LYS A N 1
ATOM 759 C CA . LYS A 1 100 ? 10.115 -1.323 -18.387 1.00 98.06 100 LYS A CA 1
ATOM 760 C C . LYS A 1 100 ? 9.932 0.167 -18.672 1.00 98.06 100 LYS A C 1
ATOM 762 O O . LYS A 1 100 ? 10.791 0.793 -19.302 1.00 98.06 100 LYS A O 1
ATOM 767 N N . ASP A 1 101 ? 8.806 0.727 -18.251 1.00 97.81 101 ASP A N 1
ATOM 768 C CA . ASP A 1 101 ? 8.365 2.050 -18.671 1.00 97.81 101 ASP A CA 1
ATOM 769 C C . ASP A 1 101 ? 8.863 3.176 -17.748 1.00 97.81 101 ASP A C 1
ATOM 771 O O . ASP A 1 101 ? 9.132 2.990 -16.563 1.00 97.81 101 ASP A O 1
ATOM 775 N N . PHE A 1 102 ? 8.976 4.379 -18.310 1.00 94.19 102 PHE A N 1
ATOM 776 C CA . PHE A 1 102 ? 9.251 5.622 -17.580 1.00 94.19 102 PHE A CA 1
ATOM 777 C C . PHE A 1 102 ? 7.970 6.168 -16.906 1.00 94.19 102 PHE A C 1
ATOM 779 O O . PHE A 1 102 ? 6.882 5.622 -17.092 1.00 94.19 102 PHE A O 1
ATOM 786 N N . SER A 1 103 ? 8.083 7.256 -16.134 1.00 94.38 103 SER A N 1
ATOM 787 C CA . SER A 1 103 ? 6.933 7.991 -15.583 1.00 94.38 103 SER A CA 1
ATOM 788 C C . SER A 1 103 ? 5.811 8.197 -16.608 1.00 94.38 103 SER A C 1
ATOM 790 O O . SER A 1 103 ? 6.046 8.623 -17.737 1.00 94.38 103 SER A O 1
ATOM 792 N N . GLY A 1 104 ? 4.580 7.869 -16.214 1.00 94.38 104 GLY A N 1
ATOM 793 C CA . GLY A 1 104 ? 3.415 7.896 -17.106 1.00 94.38 104 GLY A CA 1
ATOM 794 C C . GLY A 1 104 ? 3.114 6.565 -17.800 1.00 94.38 104 GLY A C 1
ATOM 795 O O . GLY A 1 104 ? 1.956 6.314 -18.109 1.00 94.38 104 GLY A O 1
ATOM 796 N N . GLY A 1 105 ? 4.107 5.693 -17.991 1.00 98.12 105 GLY A N 1
ATOM 797 C CA . GLY A 1 105 ? 3.907 4.395 -18.636 1.00 98.12 105 GLY A CA 1
ATOM 798 C C . GLY A 1 105 ? 3.284 3.334 -17.728 1.00 98.12 105 GLY A C 1
ATOM 799 O O . GLY A 1 105 ? 3.196 3.503 -16.509 1.00 98.12 105 GLY A O 1
ATOM 800 N N . TYR A 1 106 ? 2.860 2.221 -18.329 1.00 98.50 106 TYR A N 1
ATOM 801 C CA . TYR A 1 106 ? 2.061 1.200 -17.655 1.00 98.50 106 TYR A CA 1
ATOM 802 C C . TYR A 1 106 ? 2.777 0.587 -16.448 1.00 98.50 106 TYR A C 1
ATOM 804 O O . TYR A 1 106 ? 2.230 0.634 -15.348 1.00 98.50 106 TYR A O 1
ATOM 812 N N . THR A 1 107 ? 4.003 0.067 -16.602 1.00 98.69 107 THR A N 1
ATOM 813 C CA . THR A 1 107 ? 4.686 -0.604 -15.475 1.00 98.69 107 THR A CA 1
ATOM 814 C C . THR A 1 107 ? 4.946 0.368 -14.324 1.00 98.69 107 THR A C 1
ATOM 816 O O . THR A 1 107 ? 4.805 0.008 -13.158 1.00 98.69 107 THR A O 1
ATOM 819 N N . HIS A 1 108 ? 5.245 1.630 -14.645 1.00 98.56 108 HIS A N 1
ATOM 820 C CA . HIS A 1 108 ? 5.423 2.691 -13.658 1.00 98.56 108 HIS A CA 1
ATOM 821 C C . HIS A 1 108 ? 4.129 2.979 -12.888 1.00 98.56 108 HIS A C 1
ATOM 823 O O . HIS A 1 108 ? 4.130 2.992 -11.657 1.00 98.56 108 HIS A O 1
ATOM 829 N N . GLN A 1 109 ? 3.017 3.216 -13.593 1.00 98.56 109 GLN A N 1
ATOM 830 C CA . GLN A 1 109 ? 1.734 3.469 -12.934 1.00 98.56 109 GLN A CA 1
ATOM 831 C C . GLN A 1 109 ? 1.250 2.245 -12.163 1.00 98.56 109 GLN A C 1
ATOM 833 O O . GLN A 1 109 ? 0.652 2.403 -11.098 1.00 98.56 109 GLN A O 1
ATOM 838 N N . ARG A 1 110 ? 1.550 1.030 -12.642 1.00 98.75 110 ARG A N 1
ATOM 839 C CA . ARG A 1 110 ? 1.123 -0.171 -11.939 1.00 98.75 110 ARG A CA 1
ATOM 840 C C . ARG A 1 110 ? 1.847 -0.347 -10.613 1.00 98.75 110 ARG A C 1
ATOM 842 O O . ARG A 1 110 ? 1.170 -0.458 -9.599 1.00 98.75 110 ARG A O 1
ATOM 849 N N . HIS A 1 111 ? 3.177 -0.262 -10.580 1.00 98.75 111 HIS A N 1
ATOM 850 C CA . HIS A 1 111 ? 3.914 -0.325 -9.311 1.00 98.75 111 HIS A CA 1
ATOM 851 C C . HIS A 1 111 ? 3.556 0.824 -8.362 1.00 98.75 111 HIS A C 1
ATOM 853 O O . HIS A 1 111 ? 3.528 0.620 -7.147 1.00 98.75 111 HIS A O 1
ATOM 859 N N . LYS A 1 112 ? 3.240 2.010 -8.904 1.00 98.62 112 LYS A N 1
ATOM 860 C CA . LYS A 1 112 ? 2.748 3.146 -8.118 1.00 98.62 112 LYS A CA 1
ATOM 861 C C . LYS A 1 112 ? 1.412 2.839 -7.441 1.00 98.62 112 LYS A C 1
ATOM 863 O O . LYS A 1 112 ? 1.285 3.037 -6.238 1.00 98.62 112 LYS A O 1
ATOM 868 N N . GLN A 1 113 ? 0.446 2.313 -8.190 1.00 98.69 113 GLN A N 1
ATOM 869 C CA . GLN A 1 113 ? -0.821 1.859 -7.619 1.00 98.69 113 GLN A CA 1
ATOM 870 C C . GLN A 1 113 ? -0.588 0.798 -6.542 1.00 98.69 113 GLN A C 1
ATOM 872 O O . GLN A 1 113 ? -1.136 0.913 -5.451 1.00 98.69 113 GLN A O 1
ATOM 877 N N . ASN A 1 114 ? 0.259 -0.198 -6.822 1.00 98.88 114 ASN A N 1
ATOM 878 C CA . ASN A 1 114 ? 0.473 -1.320 -5.914 1.00 98.88 114 ASN A CA 1
ATOM 879 C C . ASN A 1 114 ? 0.925 -0.858 -4.527 1.00 98.88 114 ASN A C 1
ATOM 881 O O . ASN A 1 114 ? 0.399 -1.357 -3.538 1.00 98.88 114 ASN A O 1
ATOM 885 N N . PHE A 1 115 ? 1.862 0.095 -4.423 1.00 98.12 115 PHE A N 1
ATOM 886 C CA . PHE A 1 115 ? 2.303 0.544 -3.100 1.00 98.12 115 PHE A CA 1
ATOM 887 C C . PHE A 1 115 ? 1.228 1.361 -2.365 1.00 98.12 115 PHE A C 1
ATOM 889 O O . PHE A 1 115 ? 1.099 1.215 -1.152 1.00 98.12 115 PHE A O 1
ATOM 896 N N . TYR A 1 116 ? 0.407 2.159 -3.067 1.00 98.81 116 TYR A N 1
ATOM 897 C CA . TYR A 1 116 ? -0.714 2.861 -2.430 1.00 98.81 116 TYR A CA 1
ATOM 898 C C . TYR A 1 116 ? -1.779 1.886 -1.937 1.00 98.81 116 TYR A C 1
ATOM 900 O O . TYR A 1 116 ? -2.225 1.992 -0.799 1.00 98.81 116 TYR A O 1
ATOM 908 N N . MET A 1 117 ? -2.172 0.928 -2.779 1.00 98.88 117 MET A N 1
ATOM 909 C CA . MET A 1 117 ? -3.215 -0.044 -2.451 1.00 98.88 117 MET A CA 1
ATOM 910 C C . MET A 1 117 ? -2.774 -0.980 -1.334 1.00 98.88 117 MET A C 1
ATOM 912 O O . MET A 1 117 ? -3.554 -1.275 -0.438 1.00 98.88 117 MET A O 1
ATOM 916 N N . MET A 1 118 ? -1.509 -1.395 -1.334 1.00 98.69 118 MET A N 1
ATOM 917 C CA . MET A 1 118 ? -0.942 -2.220 -0.272 1.00 98.69 118 MET A CA 1
ATOM 918 C C . MET A 1 118 ? -0.922 -1.479 1.074 1.00 98.69 118 MET A C 1
ATOM 920 O O . MET A 1 118 ? -1.333 -2.046 2.083 1.00 98.69 118 MET A O 1
ATOM 924 N N . GLN A 1 119 ? -0.523 -0.203 1.103 1.00 98.88 119 GLN A N 1
ATOM 925 C CA . GLN A 1 119 ? -0.561 0.591 2.335 1.00 98.88 119 GLN A CA 1
ATOM 926 C C . GLN A 1 119 ? -1.994 0.815 2.832 1.00 98.88 119 GLN A C 1
ATOM 928 O O . GLN A 1 119 ? -2.266 0.574 4.009 1.00 98.88 119 GLN A O 1
ATOM 933 N N . LYS A 1 120 ? -2.923 1.185 1.940 1.00 98.88 120 LYS A N 1
ATOM 934 C CA . LYS A 1 120 ? -4.345 1.343 2.280 1.00 98.88 120 LYS A CA 1
ATOM 935 C C . LYS A 1 120 ? -4.940 0.039 2.812 1.00 98.88 120 LYS A C 1
ATOM 937 O O . LYS A 1 120 ? -5.629 0.068 3.824 1.00 98.88 120 LYS A O 1
ATOM 942 N N . ALA A 1 121 ? -4.636 -1.099 2.189 1.00 98.94 121 ALA A N 1
ATOM 943 C CA . ALA A 1 121 ? -5.086 -2.411 2.648 1.00 98.94 121 ALA A CA 1
ATOM 944 C C . ALA A 1 121 ? -4.549 -2.751 4.049 1.00 98.94 121 ALA A C 1
ATOM 946 O O . ALA A 1 121 ? -5.316 -3.191 4.899 1.00 98.94 121 ALA A O 1
ATOM 947 N N . GLY A 1 122 ? -3.270 -2.482 4.334 1.00 98.81 122 GLY A N 1
ATOM 948 C CA . GLY A 1 122 ? -2.716 -2.659 5.682 1.00 98.81 122 GLY A CA 1
ATOM 949 C C . GLY A 1 122 ? -3.465 -1.830 6.733 1.00 98.81 122 GLY A C 1
ATOM 950 O O . GLY A 1 122 ? -3.864 -2.351 7.774 1.00 98.81 122 GLY A O 1
ATOM 951 N N . VAL A 1 123 ? -3.743 -0.560 6.429 1.00 98.81 123 VAL A N 1
ATOM 952 C CA . VAL A 1 123 ? -4.528 0.321 7.309 1.00 98.81 123 VAL A CA 1
ATOM 953 C C . VAL A 1 123 ? -5.971 -0.175 7.468 1.00 98.81 123 VAL A C 1
ATOM 955 O O . VAL A 1 123 ? -6.483 -0.202 8.584 1.00 98.81 123 VAL A O 1
ATOM 958 N N . LEU A 1 124 ? -6.627 -0.610 6.387 1.00 98.94 124 LEU A N 1
ATOM 959 C CA . LEU A 1 124 ? -7.986 -1.162 6.437 1.00 98.94 124 LEU A CA 1
ATOM 960 C C . LEU A 1 124 ? -8.058 -2.442 7.269 1.00 98.94 124 LEU A C 1
ATOM 962 O O . LEU A 1 124 ? -9.005 -2.588 8.033 1.00 98.94 124 LEU A O 1
ATOM 966 N N . TYR A 1 125 ? -7.064 -3.331 7.181 1.00 98.81 125 TYR A N 1
ATOM 967 C CA . TYR A 1 125 ? -6.972 -4.498 8.062 1.00 98.81 125 TYR A CA 1
ATOM 968 C C . TYR A 1 125 ? -6.944 -4.065 9.532 1.00 98.81 125 TYR A C 1
ATOM 970 O O . TYR A 1 125 ? -7.745 -4.531 10.340 1.00 98.81 125 TYR A O 1
ATOM 978 N N . GLN A 1 126 ? -6.084 -3.103 9.868 1.00 98.62 126 GLN A N 1
ATOM 979 C CA . GLN A 1 126 ? -5.983 -2.593 11.231 1.00 98.62 126 GLN A CA 1
ATOM 980 C C . GLN A 1 126 ? -7.266 -1.899 11.701 1.00 98.62 126 GLN A C 1
ATOM 982 O O . GLN A 1 126 ? -7.630 -2.042 12.858 1.00 98.62 126 GLN A O 1
ATOM 987 N N . ILE A 1 127 ? -8.008 -1.193 10.850 1.00 98.62 127 ILE A N 1
ATOM 988 C CA . ILE A 1 127 ? -9.233 -0.490 11.272 1.00 98.62 127 ILE A CA 1
ATOM 989 C C . ILE A 1 127 ? -10.454 -1.420 11.309 1.00 98.62 127 ILE A C 1
ATOM 991 O O . ILE A 1 127 ? -11.250 -1.332 12.238 1.00 98.62 127 ILE A O 1
ATOM 995 N N . LEU A 1 128 ? -10.608 -2.298 10.316 1.00 98.44 128 LEU A N 1
ATOM 996 C CA . LEU A 1 128 ? -11.826 -3.087 10.092 1.00 98.44 128 LEU A CA 1
ATOM 997 C C . LEU A 1 128 ? -11.729 -4.541 10.564 1.00 98.44 128 LEU A C 1
ATOM 999 O O . LEU A 1 128 ? -12.752 -5.215 10.609 1.00 98.44 128 LEU A O 1
ATOM 1003 N N . ASP A 1 129 ? -10.529 -5.022 10.895 1.00 97.62 129 ASP A N 1
ATOM 1004 C CA . ASP A 1 129 ? -10.270 -6.397 11.350 1.00 97.62 129 ASP A CA 1
ATOM 1005 C C . ASP A 1 129 ? -10.652 -7.496 10.339 1.00 97.62 129 ASP A C 1
ATOM 1007 O O . ASP A 1 129 ? -10.883 -8.648 10.694 1.00 97.62 129 ASP A O 1
ATOM 1011 N N . ASP A 1 130 ? -10.713 -7.147 9.053 1.00 98.50 130 ASP A N 1
ATOM 1012 C CA . ASP A 1 130 ? -11.076 -8.066 7.973 1.00 98.50 130 ASP A CA 1
ATOM 1013 C C . ASP A 1 130 ? -9.811 -8.661 7.326 1.00 98.50 130 ASP A C 1
ATOM 1015 O O . ASP A 1 130 ? -9.028 -7.958 6.672 1.00 98.50 130 ASP A O 1
ATOM 1019 N N . GLU A 1 131 ? -9.606 -9.973 7.503 1.00 98.00 131 GLU A N 1
ATOM 1020 C CA . GLU A 1 131 ? -8.415 -10.701 7.037 1.00 98.00 131 GLU A CA 1
ATOM 1021 C C . GLU A 1 131 ? -8.194 -10.627 5.518 1.00 98.00 131 GLU A C 1
ATOM 1023 O O . GLU A 1 131 ? -7.074 -10.869 5.049 1.00 98.00 131 GLU A O 1
ATOM 1028 N N . LYS A 1 132 ? -9.216 -10.276 4.724 1.00 98.56 132 LYS A N 1
ATOM 1029 C CA . LYS A 1 132 ? -9.058 -10.159 3.269 1.00 98.56 132 LYS A CA 1
ATOM 1030 C C . LYS A 1 132 ? -8.005 -9.114 2.891 1.00 98.56 132 LYS A C 1
ATOM 1032 O O . LYS A 1 132 ? -7.227 -9.330 1.962 1.00 98.56 132 LYS A O 1
ATOM 1037 N N . TYR A 1 133 ? -7.915 -8.013 3.643 1.00 98.88 133 TYR A N 1
ATOM 1038 C CA . TYR A 1 133 ? -6.930 -6.969 3.368 1.00 98.88 133 TYR A CA 1
ATOM 1039 C C . TYR A 1 133 ? -5.519 -7.407 3.775 1.00 98.88 133 TYR A C 1
ATOM 1041 O O . TYR A 1 133 ? -4.567 -7.149 3.040 1.00 98.88 133 TYR A O 1
ATOM 1049 N N . ALA A 1 134 ? -5.373 -8.130 4.893 1.00 98.56 134 ALA A N 1
ATOM 1050 C CA . ALA A 1 134 ? -4.086 -8.707 5.288 1.00 98.56 134 ALA A CA 1
ATOM 1051 C C . ALA A 1 134 ? -3.591 -9.746 4.270 1.00 98.56 134 ALA A C 1
ATOM 1053 O O . ALA A 1 134 ? -2.411 -9.764 3.911 1.00 98.56 134 ALA A O 1
ATOM 1054 N N . THR A 1 135 ? -4.509 -10.557 3.739 1.00 98.38 135 THR A N 1
ATOM 1055 C CA . THR A 1 135 ? -4.228 -11.519 2.668 1.00 98.38 135 THR A CA 1
ATOM 1056 C C . THR A 1 135 ? -3.748 -10.815 1.401 1.00 98.38 135 THR A C 1
ATOM 1058 O O . THR A 1 135 ? -2.709 -11.193 0.864 1.00 98.38 135 THR A O 1
ATOM 1061 N N . TYR A 1 136 ? -4.418 -9.738 0.979 1.00 98.81 136 TYR A N 1
ATOM 1062 C CA . TYR A 1 136 ? -3.985 -8.937 -0.167 1.00 98.81 136 TYR A CA 1
ATOM 1063 C C . TYR A 1 136 ? -2.570 -8.361 0.015 1.00 98.81 136 TYR A C 1
ATOM 1065 O O . TYR A 1 136 ? -1.739 -8.464 -0.890 1.00 98.81 136 TYR A O 1
ATOM 1073 N N . VAL A 1 137 ? -2.256 -7.808 1.196 1.00 98.81 137 VAL A N 1
ATOM 1074 C CA . VAL A 1 137 ? -0.903 -7.305 1.506 1.00 98.81 137 VAL A CA 1
ATOM 1075 C C . VAL A 1 137 ? 0.129 -8.431 1.431 1.00 98.81 137 VAL A C 1
ATOM 1077 O O . VAL A 1 137 ? 1.158 -8.268 0.774 1.00 98.81 137 VAL A O 1
ATOM 1080 N N . LYS A 1 138 ? -0.146 -9.585 2.052 1.00 98.38 138 LYS A N 1
ATOM 1081 C CA . LYS A 1 138 ? 0.729 -10.766 2.001 1.00 98.38 138 LYS A CA 1
ATOM 1082 C C . LYS A 1 138 ? 1.000 -11.194 0.562 1.00 98.38 138 LYS A C 1
ATOM 1084 O O . LYS A 1 138 ? 2.157 -11.356 0.183 1.00 98.38 138 LYS A O 1
ATOM 1089 N N . ASP A 1 139 ? -0.046 -11.371 -0.236 1.00 98.50 139 ASP A N 1
ATOM 1090 C CA . ASP A 1 139 ? 0.077 -11.888 -1.598 1.00 98.50 139 ASP A CA 1
ATOM 1091 C C . ASP A 1 139 ? 0.830 -10.899 -2.504 1.00 98.50 139 ASP A C 1
ATOM 1093 O O . ASP A 1 139 ? 1.696 -11.309 -3.283 1.00 98.50 139 ASP A O 1
ATOM 1097 N N . MET A 1 140 ? 0.598 -9.590 -2.338 1.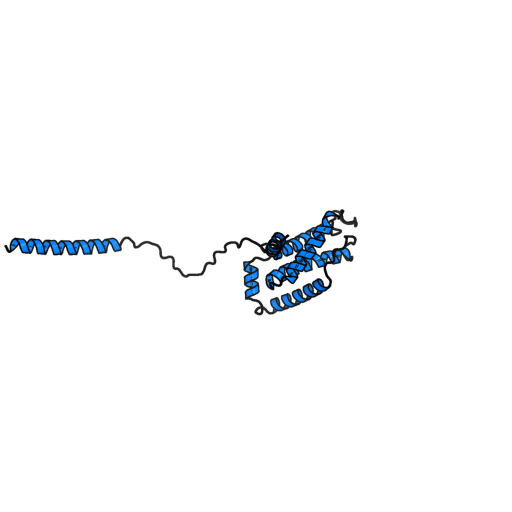00 98.69 140 MET A N 1
ATOM 1098 C CA . MET A 1 140 ? 1.364 -8.538 -3.014 1.00 98.69 140 MET A CA 1
ATOM 1099 C C . MET A 1 140 ? 2.853 -8.586 -2.632 1.00 98.69 140 MET A C 1
ATOM 1101 O O . MET A 1 140 ? 3.717 -8.584 -3.513 1.00 98.69 140 MET A O 1
ATOM 1105 N N . LEU A 1 141 ? 3.173 -8.663 -1.334 1.00 98.56 141 LEU A N 1
ATOM 1106 C CA . LEU A 1 141 ? 4.555 -8.752 -0.850 1.00 98.56 141 LEU A CA 1
ATOM 1107 C C . LEU A 1 141 ? 5.255 -10.012 -1.368 1.00 98.56 141 LEU A C 1
ATOM 1109 O O . LEU A 1 141 ? 6.396 -9.926 -1.816 1.00 98.56 141 LEU A O 1
ATOM 1113 N N . MET A 1 142 ? 4.573 -11.159 -1.382 1.00 98.25 142 MET A N 1
ATOM 1114 C CA . MET A 1 142 ? 5.123 -12.414 -1.904 1.00 98.25 142 MET A CA 1
ATOM 1115 C C . MET A 1 142 ? 5.366 -12.356 -3.417 1.00 98.25 142 MET A C 1
ATOM 1117 O O . MET A 1 142 ? 6.383 -12.863 -3.901 1.00 98.25 142 MET A O 1
ATOM 1121 N N . ALA A 1 143 ? 4.495 -11.684 -4.176 1.00 98.62 143 ALA A N 1
ATOM 1122 C CA . ALA A 1 143 ? 4.721 -11.442 -5.598 1.00 98.62 143 ALA A CA 1
ATOM 1123 C C . ALA A 1 143 ? 5.977 -10.583 -5.841 1.00 98.62 143 ALA A C 1
ATOM 1125 O O . ALA A 1 143 ? 6.802 -10.920 -6.697 1.00 98.62 143 ALA A O 1
ATOM 1126 N N . TYR A 1 144 ? 6.184 -9.521 -5.053 1.00 98.75 144 TYR A N 1
ATOM 1127 C CA . TYR A 1 144 ? 7.414 -8.724 -5.116 1.00 98.75 144 TYR A CA 1
ATOM 1128 C C . TYR A 1 144 ? 8.648 -9.490 -4.632 1.00 98.75 144 TYR A C 1
ATOM 1130 O O . TYR A 1 144 ? 9.696 -9.380 -5.264 1.00 98.75 144 TYR A O 1
ATOM 1138 N N . ALA A 1 145 ? 8.540 -10.294 -3.572 1.00 98.06 145 ALA A N 1
ATOM 1139 C CA . ALA A 1 145 ? 9.637 -11.119 -3.066 1.00 98.06 145 ALA A CA 1
ATOM 1140 C C . ALA A 1 145 ? 10.131 -12.121 -4.121 1.00 98.06 145 ALA A C 1
ATOM 1142 O O . ALA A 1 145 ? 11.331 -12.369 -4.226 1.00 98.06 145 ALA A O 1
ATOM 1143 N N . LYS A 1 146 ? 9.220 -12.641 -4.954 1.00 98.25 146 LYS A N 1
ATOM 1144 C CA . LYS A 1 146 ? 9.559 -13.496 -6.096 1.00 98.25 146 LYS A CA 1
ATOM 1145 C C . LYS A 1 146 ? 10.222 -12.723 -7.242 1.00 98.25 146 LYS A C 1
ATOM 1147 O O . LYS A 1 146 ? 11.172 -13.227 -7.833 1.00 98.25 146 LYS A O 1
ATOM 1152 N N . LEU A 1 147 ? 9.726 -11.529 -7.577 1.00 98.38 147 LEU A N 1
ATOM 1153 C CA . LEU A 1 147 ? 10.218 -10.742 -8.716 1.00 98.38 147 LEU A CA 1
ATOM 1154 C C . LEU A 1 147 ? 11.536 -10.008 -8.421 1.00 98.38 147 LEU A C 1
ATOM 1156 O O . LEU A 1 147 ? 12.470 -10.057 -9.215 1.00 98.38 147 LEU A O 1
ATOM 1160 N N . TYR A 1 148 ? 11.621 -9.286 -7.305 1.00 98.44 148 TYR A N 1
ATOM 1161 C CA . TYR A 1 148 ? 12.676 -8.300 -7.048 1.00 98.44 148 TYR A CA 1
ATOM 1162 C C . TYR A 1 148 ? 14.115 -8.856 -7.121 1.00 98.44 148 TYR A C 1
ATOM 1164 O O . TYR A 1 148 ? 14.976 -8.180 -7.701 1.00 98.44 148 TYR A O 1
ATOM 1172 N N . PRO A 1 149 ? 14.415 -10.076 -6.620 1.00 98.44 149 PRO A N 1
ATOM 1173 C CA . PRO A 1 149 ? 15.751 -10.661 -6.737 1.00 98.44 149 PRO A CA 1
ATOM 1174 C C . PRO A 1 149 ? 16.200 -10.890 -8.184 1.00 98.44 149 PRO A C 1
ATOM 1176 O O . PRO A 1 149 ? 17.398 -10.85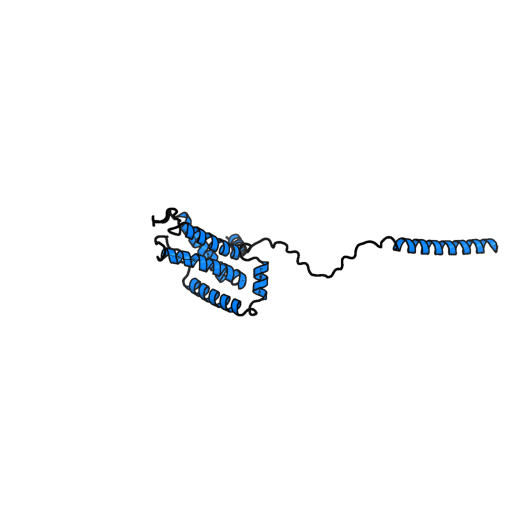7 -8.456 1.00 98.44 149 PRO A O 1
ATOM 1179 N N . THR A 1 150 ? 15.264 -11.081 -9.120 1.00 98.31 150 THR A N 1
ATOM 1180 C CA . THR A 1 150 ? 15.578 -11.351 -10.531 1.00 98.31 150 THR A CA 1
ATOM 1181 C C . THR A 1 150 ? 15.792 -10.077 -11.345 1.00 98.31 150 THR A C 1
ATOM 1183 O O . THR A 1 150 ? 16.175 -10.152 -12.512 1.00 98.31 150 THR A O 1
ATOM 1186 N N . LEU A 1 151 ? 15.503 -8.901 -10.778 1.00 98.44 151 LEU A N 1
ATOM 1187 C CA . LEU A 1 151 ? 15.532 -7.649 -11.523 1.00 98.44 151 LEU A CA 1
ATOM 1188 C C . LEU A 1 151 ? 16.958 -7.089 -11.655 1.00 98.44 151 LEU A C 1
ATOM 1190 O O . LEU A 1 151 ? 17.644 -6.903 -10.634 1.00 98.44 151 LEU A O 1
ATOM 1194 N N . PRO A 1 152 ? 17.391 -6.740 -12.884 1.00 97.75 152 PRO A N 1
ATOM 1195 C CA . PRO A 1 152 ? 18.551 -5.887 -13.083 1.00 97.75 152 PRO A CA 1
ATOM 1196 C C . PRO A 1 152 ? 18.204 -4.434 -12.717 1.00 97.75 152 PRO A C 1
ATOM 1198 O O . PRO A 1 152 ? 17.088 -4.110 -12.310 1.00 97.75 152 PRO A O 1
ATOM 1201 N N . VAL A 1 153 ? 19.167 -3.532 -12.891 1.00 98.12 153 VAL A N 1
ATOM 1202 C CA . VAL A 1 153 ? 18.889 -2.090 -12.873 1.00 98.12 153 VAL A CA 1
ATOM 1203 C C . VAL A 1 153 ? 17.892 -1.750 -13.989 1.00 98.12 153 VAL A C 1
ATOM 1205 O O . VAL A 1 153 ? 18.006 -2.271 -15.099 1.00 98.12 153 VAL A O 1
ATOM 1208 N N . HIS A 1 154 ? 16.936 -0.863 -13.706 1.00 98.38 154 HIS A N 1
ATOM 1209 C CA . HIS A 1 154 ? 15.841 -0.516 -14.614 1.00 98.38 154 HIS A CA 1
ATOM 1210 C C . HIS A 1 154 ? 16.340 -0.119 -16.022 1.00 98.38 154 HIS A C 1
ATOM 1212 O O . HIS A 1 154 ? 17.284 0.669 -16.124 1.00 98.38 154 HIS A O 1
ATOM 1218 N N . PRO A 1 155 ? 15.717 -0.575 -17.130 1.00 97.31 155 PRO A N 1
ATOM 1219 C CA . PRO A 1 155 ? 16.260 -0.403 -18.486 1.00 97.31 155 PRO A CA 1
ATOM 1220 C C . PRO A 1 155 ? 16.340 1.055 -18.970 1.00 97.31 155 PRO A C 1
ATOM 1222 O O . PRO A 1 155 ? 17.214 1.395 -19.760 1.00 97.31 155 PRO A O 1
ATOM 1225 N N . GLN A 1 156 ? 15.463 1.938 -18.486 1.00 96.50 156 GLN A N 1
ATOM 1226 C CA . GLN A 1 156 ? 15.446 3.359 -18.869 1.00 96.50 156 GLN A CA 1
ATOM 1227 C C . GLN A 1 156 ? 16.646 4.130 -18.295 1.00 96.50 156 GLN A C 1
ATOM 1229 O O . GLN A 1 156 ? 16.715 4.351 -17.090 1.00 96.50 156 GLN A O 1
ATOM 1234 N N . THR A 1 157 ? 17.555 4.601 -19.153 1.00 95.56 157 THR A N 1
ATOM 1235 C CA . THR A 1 157 ? 18.847 5.227 -18.788 1.00 95.56 157 THR A CA 1
ATOM 1236 C C . THR A 1 157 ? 18.797 6.732 -18.493 1.00 95.56 157 THR A C 1
ATOM 1238 O O . THR A 1 157 ? 19.837 7.354 -18.316 1.00 95.56 157 THR A O 1
ATOM 1241 N N . ARG A 1 158 ? 17.605 7.340 -18.422 1.00 93.81 158 ARG A N 1
ATOM 1242 C CA . ARG A 1 158 ? 17.448 8.802 -18.265 1.00 93.81 158 ARG A CA 1
ATOM 1243 C C . ARG A 1 158 ? 17.813 9.340 -16.879 1.00 93.81 158 ARG A C 1
ATOM 1245 O O . ARG A 1 158 ? 18.072 10.530 -16.750 1.00 93.81 158 ARG A O 1
ATOM 1252 N N . SER A 1 159 ? 17.774 8.501 -15.845 1.00 94.38 159 SER A N 1
ATOM 1253 C CA . SER A 1 159 ? 18.139 8.908 -14.486 1.00 94.38 159 SER A CA 1
ATOM 1254 C C . SER A 1 159 ? 19.625 8.694 -14.223 1.00 94.38 159 SER A C 1
ATOM 1256 O O . SER A 1 159 ? 20.164 7.646 -14.576 1.00 94.38 159 SER A O 1
ATOM 1258 N N . TYR A 1 160 ? 20.246 9.630 -13.502 1.00 93.31 160 TYR A N 1
ATOM 1259 C CA . TYR A 1 160 ? 21.591 9.452 -12.945 1.00 93.31 160 TYR A CA 1
ATOM 1260 C C . TYR A 1 160 ? 21.634 8.361 -11.858 1.00 93.31 160 TYR A C 1
ATOM 1262 O O . TYR A 1 160 ? 22.668 7.733 -11.655 1.00 93.31 160 TYR A O 1
ATOM 1270 N N . ALA A 1 161 ? 20.506 8.106 -11.185 1.00 96.94 161 ALA A N 1
ATOM 1271 C CA . ALA A 1 161 ? 20.336 7.050 -10.191 1.00 96.94 161 ALA A CA 1
ATOM 1272 C C . ALA A 1 161 ? 19.056 6.257 -10.493 1.00 96.94 161 ALA A C 1
ATOM 1274 O O . ALA A 1 161 ? 17.930 6.722 -10.276 1.00 96.94 161 ALA A O 1
ATOM 1275 N N . ARG A 1 162 ? 19.225 5.068 -11.070 1.00 97.56 162 ARG A N 1
ATOM 1276 C CA . ARG A 1 162 ? 18.123 4.183 -11.469 1.00 97.56 162 ARG A CA 1
ATOM 1277 C C . ARG A 1 162 ? 17.763 3.234 -10.335 1.00 97.56 162 ARG A C 1
ATOM 1279 O O . ARG A 1 162 ? 18.648 2.775 -9.618 1.00 97.56 162 ARG A O 1
ATOM 1286 N N . GLY A 1 163 ? 16.476 2.940 -10.200 1.00 97.81 163 GLY A N 1
ATOM 1287 C CA . GLY A 1 163 ? 15.997 1.874 -9.331 1.00 97.81 163 GLY A CA 1
ATOM 1288 C C . GLY A 1 163 ? 16.023 0.514 -10.025 1.00 97.81 163 GLY A C 1
ATOM 1289 O O . GLY A 1 163 ? 16.618 0.346 -11.097 1.00 97.81 163 GLY A O 1
ATOM 1290 N N . LYS A 1 164 ? 15.347 -0.457 -9.412 1.00 98.25 164 LYS A N 1
ATOM 1291 C CA . LYS A 1 164 ? 14.986 -1.732 -10.041 1.00 98.25 164 LYS A CA 1
ATOM 1292 C C . LYS A 1 164 ? 13.523 -1.729 -10.462 1.00 98.25 164 LYS A C 1
ATOM 1294 O O . LYS A 1 164 ? 13.228 -2.100 -11.593 1.00 98.25 164 LYS A O 1
ATOM 1299 N N . LEU A 1 165 ? 12.629 -1.279 -9.577 1.00 98.31 165 LEU A N 1
ATOM 1300 C CA . LEU A 1 165 ? 11.189 -1.209 -9.849 1.00 98.31 165 LEU A CA 1
ATOM 1301 C C . LEU A 1 165 ? 10.817 0.004 -10.699 1.00 98.31 165 LEU A C 1
ATOM 1303 O O . LEU A 1 165 ? 9.894 -0.066 -11.508 1.00 98.31 165 LEU A O 1
ATOM 1307 N N . PHE A 1 166 ? 11.549 1.106 -10.545 1.00 98.50 166 PHE A N 1
ATOM 1308 C CA . PHE A 1 166 ? 11.283 2.340 -11.260 1.00 98.50 166 PHE A CA 1
ATOM 1309 C C . PHE A 1 166 ? 12.534 2.884 -11.949 1.00 98.50 166 PHE A C 1
ATOM 1311 O O . PHE A 1 166 ? 13.680 2.618 -11.582 1.00 98.50 166 PHE A O 1
ATOM 1318 N N . TRP A 1 167 ? 12.304 3.713 -12.968 1.00 98.00 167 TRP A N 1
ATOM 1319 C CA . TRP A 1 167 ? 13.372 4.352 -13.738 1.00 98.00 167 TRP A CA 1
ATOM 1320 C C . TRP A 1 167 ? 14.251 5.307 -12.906 1.00 98.00 167 TRP A C 1
ATOM 1322 O O . TRP A 1 167 ? 15.392 5.566 -13.284 1.00 98.00 167 TRP A O 1
ATOM 1332 N N . GLN A 1 168 ? 13.746 5.798 -11.771 1.00 97.94 168 GLN A N 1
ATOM 1333 C CA . GLN A 1 168 ? 14.458 6.592 -10.768 1.00 97.94 168 GLN A CA 1
ATOM 1334 C C . GLN A 1 168 ? 14.381 5.900 -9.409 1.00 97.94 168 GLN A C 1
ATOM 1336 O O . GLN A 1 168 ? 13.291 5.520 -8.985 1.00 97.94 168 GLN A O 1
ATOM 1341 N N . CYS A 1 169 ? 15.501 5.823 -8.683 1.00 97.25 169 CYS A N 1
ATOM 1342 C CA . CYS A 1 169 ? 15.524 5.230 -7.338 1.00 97.25 169 CYS A CA 1
ATOM 1343 C C . CYS A 1 169 ? 14.643 5.982 -6.321 1.00 97.25 169 CYS A C 1
ATOM 1345 O O . CYS A 1 169 ? 14.254 5.405 -5.310 1.00 97.25 169 CYS A O 1
ATOM 1347 N N . LEU A 1 170 ? 14.269 7.236 -6.610 1.00 97.50 170 LEU A N 1
ATOM 1348 C CA . LEU A 1 170 ? 13.279 8.000 -5.844 1.00 97.50 170 LEU A CA 1
ATOM 1349 C C . LEU A 1 170 ? 11.966 7.223 -5.670 1.00 97.50 170 LEU A C 1
ATOM 1351 O O . LEU A 1 170 ? 11.388 7.197 -4.588 1.00 97.50 170 LEU A O 1
ATOM 1355 N N . ASN A 1 171 ? 11.482 6.580 -6.732 1.00 98.38 171 ASN A N 1
ATOM 1356 C CA . ASN A 1 171 ? 10.220 5.854 -6.670 1.00 98.38 171 ASN A CA 1
ATOM 1357 C C . ASN A 1 171 ? 10.372 4.469 -6.026 1.00 98.38 171 ASN A C 1
ATOM 1359 O O . ASN A 1 171 ? 9.428 4.021 -5.381 1.00 98.38 171 ASN A O 1
ATOM 1363 N N . ASP A 1 172 ? 11.545 3.833 -6.115 1.00 98.38 172 ASP A N 1
ATOM 1364 C CA . ASP A 1 172 ? 11.864 2.646 -5.308 1.00 98.38 172 ASP A CA 1
ATOM 1365 C C . ASP A 1 172 ? 11.846 2.994 -3.807 1.00 98.38 172 ASP A C 1
ATOM 1367 O O . ASP A 1 172 ? 11.301 2.237 -3.006 1.00 98.38 172 ASP A O 1
ATOM 1371 N N . ALA A 1 173 ? 12.357 4.171 -3.421 1.00 98.56 173 ALA A N 1
ATOM 1372 C CA . ALA A 1 173 ? 12.287 4.652 -2.041 1.00 98.56 173 ALA A CA 1
ATOM 1373 C C . ALA A 1 173 ? 10.838 4.901 -1.590 1.00 98.56 173 ALA A C 1
ATOM 1375 O O . ALA A 1 173 ? 10.457 4.477 -0.500 1.00 98.56 173 ALA A O 1
ATOM 1376 N N . ASN A 1 174 ? 10.002 5.510 -2.440 1.00 98.56 174 ASN A N 1
ATOM 1377 C CA . ASN A 1 174 ? 8.568 5.637 -2.156 1.00 98.56 174 ASN A CA 1
ATOM 1378 C C . ASN A 1 174 ? 7.927 4.261 -1.960 1.00 98.56 174 ASN A C 1
ATOM 1380 O O . ASN A 1 174 ? 7.258 4.036 -0.956 1.00 98.56 174 ASN A O 1
ATOM 1384 N N . TRP A 1 175 ? 8.172 3.321 -2.876 1.00 98.69 175 TRP A N 1
ATOM 1385 C CA . TRP A 1 175 ? 7.655 1.962 -2.753 1.00 98.69 175 TRP A CA 1
ATOM 1386 C C . TRP A 1 175 ? 8.043 1.333 -1.413 1.00 98.69 175 TRP A C 1
ATOM 1388 O O . TRP A 1 175 ? 7.178 0.763 -0.752 1.00 98.69 175 TRP A O 1
ATOM 1398 N N . LEU A 1 176 ? 9.291 1.502 -0.964 1.00 98.69 176 LEU A N 1
ATOM 1399 C CA . LEU A 1 176 ? 9.748 0.981 0.324 1.00 98.69 176 LEU A CA 1
ATOM 1400 C C . LEU A 1 176 ? 9.000 1.607 1.508 1.00 98.69 176 LEU A C 1
ATOM 1402 O O . LEU A 1 176 ? 8.567 0.875 2.391 1.00 98.69 176 LEU A O 1
ATOM 1406 N N . VAL A 1 177 ? 8.805 2.929 1.522 1.00 98.56 177 VAL A N 1
ATOM 1407 C CA . VAL A 1 177 ? 8.094 3.624 2.612 1.00 98.56 177 VAL A CA 1
ATOM 1408 C C . VAL A 1 177 ? 6.661 3.109 2.759 1.00 98.56 177 VAL A C 1
ATOM 1410 O O . VAL A 1 177 ? 6.247 2.742 3.857 1.00 98.56 177 VAL A O 1
ATOM 1413 N N . TYR A 1 178 ? 5.910 3.039 1.659 1.00 98.81 178 TYR A N 1
ATOM 1414 C CA . TYR A 1 178 ? 4.522 2.569 1.686 1.00 98.81 178 TYR A CA 1
ATOM 1415 C C . TYR A 1 178 ? 4.429 1.071 2.016 1.00 98.81 178 TYR A C 1
ATOM 1417 O O . TYR A 1 178 ? 3.582 0.662 2.809 1.00 98.81 178 TYR A O 1
ATOM 1425 N N . SER A 1 179 ? 5.325 0.254 1.456 1.00 98.38 179 SER A N 1
ATOM 1426 C CA . SER A 1 179 ? 5.340 -1.194 1.704 1.00 98.38 179 SER A CA 1
ATOM 1427 C C . SER A 1 179 ? 5.732 -1.527 3.142 1.00 98.38 179 SER A C 1
ATOM 1429 O O . SER A 1 179 ? 5.160 -2.443 3.726 1.00 98.38 179 SER A O 1
ATOM 1431 N N . ALA A 1 180 ? 6.654 -0.768 3.743 1.00 98.50 180 ALA A N 1
ATOM 1432 C CA . ALA A 1 180 ? 7.034 -0.934 5.142 1.00 98.50 180 ALA A CA 1
ATOM 1433 C C . ALA A 1 180 ? 5.858 -0.648 6.087 1.00 98.50 180 ALA A C 1
ATOM 1435 O O . ALA A 1 180 ? 5.630 -1.415 7.015 1.00 98.50 180 ALA A O 1
ATOM 1436 N N . GLN A 1 181 ? 5.067 0.397 5.818 1.00 98.75 181 GLN A N 1
ATOM 1437 C CA . GLN A 1 181 ? 3.848 0.684 6.587 1.00 98.75 181 GLN A CA 1
ATOM 1438 C C . GLN A 1 181 ? 2.798 -0.423 6.439 1.00 98.75 181 GLN A C 1
ATOM 1440 O O . GLN A 1 181 ? 2.162 -0.805 7.418 1.00 98.75 181 GLN A O 1
ATOM 1445 N N . ALA A 1 182 ? 2.619 -0.954 5.227 1.00 98.69 182 ALA A N 1
ATOM 1446 C CA . ALA A 1 182 ? 1.700 -2.063 4.994 1.00 98.69 182 ALA A CA 1
ATOM 1447 C C . ALA A 1 182 ? 2.129 -3.327 5.749 1.00 98.69 182 ALA A C 1
ATOM 1449 O O . ALA A 1 182 ? 1.305 -3.955 6.407 1.00 98.69 182 ALA A O 1
ATOM 1450 N N . TYR A 1 183 ? 3.419 -3.673 5.672 1.00 98.44 183 TYR A N 1
ATOM 1451 C CA . TYR A 1 183 ? 4.002 -4.813 6.373 1.00 98.44 183 TYR A CA 1
ATOM 1452 C C . TYR A 1 183 ? 3.884 -4.667 7.892 1.00 98.44 183 TYR A C 1
ATOM 1454 O O . TYR A 1 183 ? 3.448 -5.604 8.550 1.00 98.44 183 TYR A O 1
ATOM 1462 N N . ASP A 1 184 ? 4.182 -3.482 8.433 1.00 98.25 184 ASP A N 1
ATOM 1463 C CA . ASP A 1 184 ? 3.978 -3.145 9.848 1.00 98.25 184 ASP A CA 1
ATOM 1464 C C . ASP A 1 184 ? 2.526 -3.408 10.276 1.00 98.25 184 ASP A C 1
ATOM 1466 O O . ASP A 1 184 ? 2.277 -4.054 11.286 1.00 98.25 184 ASP A O 1
ATOM 1470 N N . CYS A 1 185 ? 1.546 -3.030 9.454 1.00 98.50 185 CYS A N 1
ATOM 1471 C CA . CYS A 1 185 ? 0.137 -3.290 9.747 1.00 98.50 185 CYS A CA 1
ATOM 1472 C C . CYS A 1 185 ? -0.251 -4.777 9.744 1.00 98.50 185 CYS A C 1
ATOM 1474 O O . CYS A 1 185 ? -1.276 -5.119 10.320 1.00 98.50 185 CYS A O 1
ATOM 1476 N N . VAL A 1 186 ? 0.498 -5.672 9.099 1.00 97.75 186 VAL A N 1
ATOM 1477 C CA . VAL A 1 186 ? 0.135 -7.102 9.005 1.00 97.75 186 VAL A CA 1
ATOM 1478 C C . VAL A 1 186 ? 1.152 -8.029 9.671 1.00 97.75 186 VAL A C 1
ATOM 1480 O O . VAL A 1 186 ? 1.009 -9.246 9.590 1.00 97.75 186 VAL A O 1
ATOM 1483 N N . TYR A 1 187 ? 2.170 -7.484 10.338 1.00 96.69 187 TYR A N 1
ATOM 1484 C CA . TYR A 1 187 ? 3.292 -8.246 10.888 1.00 96.69 187 TYR A CA 1
ATOM 1485 C C . TYR A 1 187 ? 2.848 -9.348 11.860 1.00 96.69 187 TYR A C 1
ATOM 1487 O O . TYR A 1 187 ? 3.221 -10.515 11.696 1.00 96.69 187 TYR A O 1
ATOM 1495 N N . ASP A 1 188 ? 2.027 -8.993 12.855 1.00 94.25 188 ASP A N 1
ATOM 1496 C CA . ASP A 1 188 ? 1.556 -9.934 13.880 1.00 94.25 188 ASP A CA 1
ATOM 1497 C C . ASP A 1 188 ? 0.693 -11.039 13.229 1.00 94.25 188 ASP A C 1
ATOM 1499 O O . ASP A 1 188 ? 0.833 -12.219 13.557 1.00 94.25 188 ASP A O 1
ATOM 1503 N N . TRP A 1 189 ? -0.129 -10.681 12.234 1.00 95.19 189 TRP A N 1
ATOM 1504 C CA . TRP A 1 189 ? -0.963 -11.622 11.475 1.00 95.19 189 TRP A CA 1
ATOM 1505 C C . TRP A 1 189 ? -0.130 -12.597 10.633 1.00 95.19 189 TRP A C 1
ATOM 1507 O O . TRP A 1 189 ? -0.357 -13.808 10.666 1.00 95.19 189 TRP A O 1
ATOM 1517 N N . LEU A 1 190 ? 0.881 -12.093 9.918 1.00 93.50 190 LEU A N 1
ATOM 1518 C CA . LEU A 1 190 ? 1.809 -12.921 9.147 1.00 93.50 190 LEU A CA 1
ATOM 1519 C C . LEU A 1 190 ? 2.564 -13.897 10.048 1.00 93.50 190 LEU A C 1
ATOM 1521 O O . LEU A 1 190 ? 2.674 -15.073 9.711 1.00 93.50 190 LEU A O 1
ATOM 1525 N N . SER A 1 191 ? 3.042 -13.431 11.202 1.00 85.25 191 SER A N 1
ATOM 1526 C CA . SER A 1 191 ? 3.815 -14.246 12.144 1.00 85.25 191 SER A CA 1
ATOM 1527 C C . SER A 1 191 ? 3.016 -15.446 12.654 1.00 85.25 191 SER A C 1
ATOM 1529 O O . SER A 1 191 ? 3.550 -16.547 12.750 1.00 85.25 191 SER A O 1
ATOM 1531 N N . GLN A 1 192 ? 1.716 -15.279 12.901 1.00 82.75 192 GLN A N 1
ATOM 1532 C CA . GLN A 1 192 ? 0.842 -16.381 13.319 1.00 82.75 192 GLN A CA 1
ATOM 1533 C C . GLN A 1 192 ? 0.621 -17.423 12.211 1.00 82.75 192 GLN A C 1
ATOM 1535 O O . GLN A 1 192 ? 0.475 -18.608 12.502 1.00 82.75 192 GLN A O 1
ATOM 1540 N N . LYS A 1 193 ? 0.600 -17.001 10.940 1.00 74.94 193 LYS A N 1
ATOM 1541 C CA . LYS A 1 193 ? 0.358 -17.889 9.789 1.00 74.94 193 LYS A CA 1
ATOM 1542 C C . LYS A 1 193 ? 1.637 -18.548 9.260 1.00 74.94 193 LYS A C 1
ATOM 1544 O O . LYS A 1 193 ? 1.575 -19.673 8.781 1.00 74.94 193 LYS A O 1
ATOM 1549 N N . ILE A 1 194 ? 2.790 -17.880 9.349 1.00 58.56 194 ILE A N 1
ATOM 1550 C CA . ILE A 1 194 ? 4.091 -18.415 8.906 1.00 58.56 194 ILE A CA 1
ATOM 1551 C C . ILE A 1 194 ? 4.584 -19.530 9.841 1.00 58.56 194 ILE A C 1
ATOM 1553 O O . ILE A 1 194 ? 5.247 -20.447 9.377 1.00 58.56 194 ILE A O 1
ATOM 1557 N N . VAL A 1 195 ? 4.188 -19.530 11.119 1.00 43.59 195 VAL A N 1
ATOM 1558 C CA . VAL A 1 195 ? 4.473 -20.630 12.067 1.00 43.59 195 VAL A CA 1
ATOM 1559 C C . VAL A 1 195 ? 3.685 -21.921 11.738 1.00 43.59 195 VAL A C 1
ATOM 1561 O O . VAL A 1 195 ? 3.893 -22.948 12.376 1.00 43.59 195 VAL A O 1
ATOM 1564 N N . MET A 1 196 ? 2.802 -21.908 10.727 1.00 38.72 196 MET A N 1
ATOM 1565 C CA . MET A 1 196 ? 1.999 -23.067 10.298 1.00 38.72 196 MET A CA 1
ATOM 1566 C C . MET A 1 196 ? 2.446 -23.719 8.971 1.00 38.72 196 MET A C 1
ATOM 1568 O O . MET A 1 196 ? 1.707 -24.548 8.438 1.00 38.72 196 MET A O 1
ATOM 1572 N N . PHE A 1 197 ? 3.632 -23.386 8.448 1.00 36.03 197 PHE A N 1
ATOM 1573 C CA . PHE A 1 197 ? 4.283 -24.089 7.328 1.00 36.03 197 PHE A CA 1
ATOM 1574 C C . PHE A 1 197 ? 5.616 -24.698 7.767 1.00 36.03 197 PHE A C 1
ATOM 1576 O O . PHE A 1 197 ? 5.984 -25.745 7.188 1.00 36.03 197 PHE A O 1
#

Foldseek 3Di:
DVVVVVVVVVVVVVVVVVVVVVVVVVVPPPPDDDPPDPPPPVPVPPPVPPAFDDDPDGLVNLVVLLVCAPVDVVVNVVLVVLVVVLVVVVVVPADQDFAADAPPDDLLVNLVVLLVSLLSLLVCCSNVVDCSSLVRNVVNVVVCVVRVVVFDFHPQPPDPDTDRSHRHVVVVVVSCVSNVNSCRSNVVVVVVVVVVD

Radius of gyration: 35.29 Å; chains: 1; bounding box: 41×37×126 Å

Organism: NCBI:txid221126

Secondary structure (DSSP, 8-state):
-HHHHHHHHHHHHHHHHHHHHHHHHTTSS---------------------SSS-SSS-HHHHHHHHHTTTS-HHHHHHHHHHHHHHHHHHHH----PPP---TTSHHHHHHHHHHHHHHHHHHHHHHH--HHHHHHHHHHHHHHHHHGGG--S-S-TTSSS--SSSSSHHHHHHHHHHHHHHHHHHHHHHHHHHTT-

InterPro domains:
  IPR008929 Chondroitin AC/alginate lyase [G3DSA:1.50.10.100] (52-194)
  IPR008929 Chondroitin AC/alginate lyase [SSF48230] (96-192)